Protein AF-A0A1X3P6U9-F1 (afdb_monomer_lite)

pLDDT: mean 77.22, std 16.4, range [30.89, 96.75]

Secondary structure (DSSP, 8-state):
---HHHHHHHHHHHHHHHHHHHHHHHHHHHHS-PPSSS-TTGGGHHHHHHHHHHHHHHHHHHHHHHHTTSSSSS-------TT--TTT--GGGSHHHHHHHHTTT-TTTT-EEEEEEEEETTEEEEEEEEESPPPTTS---HHHHHHHHHHHHHHHHHTT-HHHHHTT-TTSPPEEEEETTTEEEE-HHHHHHHHHHHHHHHHHHHHHHHHHTT--TTTS----GGGSSSSPPSSBTTBSS---SSSS-------------

Foldseek 3Di:
DPPPLLVLLQVLLVQLLVLLVVLLVLLLVVQFDDDPDLDPSLVCLLVLLLSLLVSLQSSLVSLLVSQCVPDWQHRQPADPDPPDTLLPDPDSRHSQSSLCRLQVHPPPQAQWWWFADDDDQQAGHHTDIFGCDAPPVRHGGPVSLVSVQSVVSNVCSVVVNNVVVVVPDVSHADWDCSPPVPDTGHGNNSSLRSSRRSLQVSQQSQLSSCLSSVHDPVSHDHNDQQSQAQAHDQQDPNRRGSHGSHHNGGIDGRDPPDPDD

Structure (mmCIF, N/CA/C/O backbone):
data_AF-A0A1X3P6U9-F1
#
_entry.id   AF-A0A1X3P6U9-F1
#
loop_
_atom_site.group_PDB
_atom_site.id
_atom_site.type_symbol
_atom_site.label_atom_id
_atom_site.label_alt_id
_atom_site.label_comp_id
_atom_site.label_asym_id
_atom_site.label_entity_id
_atom_site.label_seq_id
_atom_site.pdbx_PDB_ins_code
_atom_site.Cartn_x
_atom_site.Cartn_y
_atom_site.Cartn_z
_atom_site.occupancy
_atom_site.B_iso_or_equiv
_atom_site.auth_seq_id
_atom_site.auth_comp_id
_atom_site.auth_asym_id
_atom_site.auth_atom_id
_atom_site.pdbx_PDB_model_num
ATOM 1 N N . MET A 1 1 ? -29.299 2.948 10.535 1.00 42.97 1 MET A N 1
ATOM 2 C CA . MET A 1 1 ? -28.411 4.056 10.132 1.00 42.97 1 MET A CA 1
ATOM 3 C C . MET A 1 1 ? -26.997 3.574 10.372 1.00 42.97 1 MET A C 1
ATOM 5 O O . MET A 1 1 ? -26.702 3.269 11.520 1.00 42.97 1 MET A O 1
ATOM 9 N N . ARG A 1 2 ? -26.190 3.395 9.316 1.00 56.66 2 ARG A N 1
ATOM 10 C CA . ARG A 1 2 ? -24.739 3.199 9.483 1.00 56.66 2 ARG A CA 1
ATOM 11 C C . ARG A 1 2 ? -24.182 4.453 10.152 1.00 56.66 2 ARG A C 1
ATOM 13 O O . ARG A 1 2 ? -24.680 5.541 9.869 1.00 56.66 2 ARG A O 1
ATOM 20 N N . GLY A 1 3 ? -23.243 4.303 11.080 1.00 74.88 3 GLY A N 1
ATOM 21 C CA . GLY A 1 3 ? -22.622 5.466 11.711 1.00 74.88 3 GLY A CA 1
ATOM 22 C C . GLY A 1 3 ? -21.772 6.221 10.689 1.00 74.88 3 GLY A C 1
ATOM 23 O O . GLY A 1 3 ? -21.084 5.582 9.896 1.00 74.88 3 GLY A O 1
ATOM 24 N N . ASP A 1 4 ? -21.773 7.557 10.719 1.00 81.75 4 ASP A N 1
ATOM 25 C CA . ASP A 1 4 ? -20.990 8.406 9.799 1.00 81.75 4 ASP A CA 1
ATOM 26 C C . ASP A 1 4 ? -19.501 7.995 9.717 1.00 81.75 4 ASP A C 1
ATOM 28 O O . ASP A 1 4 ? -18.853 8.133 8.682 1.00 81.75 4 ASP A O 1
ATOM 32 N N . GLN A 1 5 ? -18.956 7.429 10.801 1.00 81.38 5 GLN A N 1
ATOM 33 C CA . GLN A 1 5 ? -17.584 6.915 10.872 1.00 81.38 5 GLN A CA 1
ATOM 34 C C . GLN A 1 5 ? -17.361 5.617 10.084 1.00 81.38 5 GLN A C 1
ATOM 36 O O . GLN A 1 5 ? -16.314 5.462 9.461 1.00 81.38 5 GLN A O 1
ATOM 41 N N . GLU A 1 6 ? -18.326 4.694 10.103 1.00 86.69 6 GLU A N 1
ATOM 42 C CA . GLU A 1 6 ? -18.269 3.441 9.339 1.00 86.69 6 GLU A CA 1
ATOM 43 C C . GLU A 1 6 ? -18.251 3.754 7.839 1.00 86.69 6 GLU A C 1
ATOM 45 O O . GLU A 1 6 ? -17.416 3.231 7.104 1.00 86.69 6 GLU A O 1
ATOM 50 N N . GLN A 1 7 ? -19.105 4.687 7.403 1.00 88.88 7 GLN A N 1
ATOM 51 C CA . GLN A 1 7 ? -19.140 5.143 6.016 1.00 88.88 7 GLN A CA 1
ATOM 52 C C . GLN A 1 7 ? -17.823 5.815 5.604 1.00 88.88 7 GLN A C 1
ATOM 54 O O . GLN A 1 7 ? -17.269 5.495 4.555 1.00 88.88 7 GLN A O 1
ATOM 59 N N . ALA A 1 8 ? -17.286 6.717 6.424 1.00 88.38 8 ALA A N 1
ATOM 60 C CA . ALA A 1 8 ? -16.047 7.406 6.083 1.00 88.38 8 ALA A CA 1
ATOM 61 C C . ALA A 1 8 ? -14.824 6.458 6.084 1.00 88.38 8 ALA A C 1
ATOM 63 O O . ALA A 1 8 ? -13.907 6.613 5.273 1.00 88.38 8 ALA A O 1
ATOM 64 N N . PHE A 1 9 ? -14.821 5.430 6.941 1.00 90.69 9 PHE A N 1
ATOM 65 C CA . PHE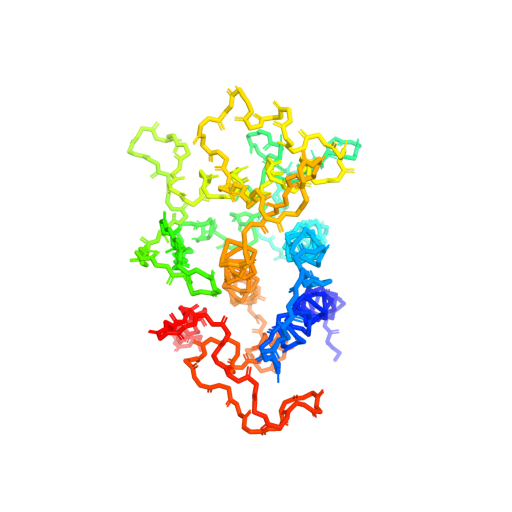 A 1 9 ? -13.835 4.348 6.892 1.00 90.69 9 PHE A CA 1
ATOM 66 C C . PHE A 1 9 ? -13.970 3.502 5.615 1.00 90.69 9 PHE A C 1
ATOM 68 O O . PHE A 1 9 ? -12.967 3.231 4.949 1.00 90.69 9 PHE A O 1
ATOM 75 N N . GLU A 1 10 ? -15.196 3.127 5.241 1.00 92.69 10 GLU A N 1
ATOM 76 C CA . GLU A 1 10 ? -15.504 2.415 3.995 1.00 92.69 10 GLU A CA 1
ATOM 77 C C . GLU A 1 10 ? -15.000 3.199 2.769 1.00 92.69 10 GLU A C 1
ATOM 79 O O . GLU A 1 10 ? -14.324 2.639 1.901 1.00 92.69 10 GLU A O 1
ATOM 84 N N . GLU A 1 11 ? -15.268 4.505 2.721 1.00 92.12 11 GLU A N 1
ATOM 85 C CA . GLU A 1 11 ? -14.816 5.409 1.659 1.00 92.12 11 GLU A CA 1
ATOM 86 C C . GLU A 1 11 ? -13.285 5.497 1.586 1.00 92.12 11 GLU A C 1
ATOM 88 O O . GLU A 1 11 ? -12.716 5.414 0.494 1.00 92.12 11 GLU A O 1
ATOM 93 N N . SER A 1 12 ? -12.600 5.583 2.732 1.00 92.38 12 SER A N 1
ATOM 94 C CA . SER A 1 12 ? -11.132 5.561 2.788 1.00 92.38 12 SER A CA 1
ATOM 95 C C . SER A 1 12 ? -10.557 4.257 2.220 1.00 92.38 12 SER A C 1
ATOM 97 O O . SER A 1 12 ? -9.645 4.285 1.388 1.00 92.38 12 SER A O 1
ATOM 99 N N . CYS A 1 13 ? -11.126 3.108 2.602 1.00 94.62 13 CYS A N 1
ATOM 100 C CA . CYS A 1 13 ? -10.701 1.800 2.100 1.00 94.62 13 CYS A CA 1
ATOM 101 C C . CYS A 1 13 ? -10.933 1.674 0.589 1.00 94.62 13 CYS A C 1
ATOM 103 O O . CYS A 1 13 ? -10.046 1.229 -0.142 1.00 94.62 13 CYS A O 1
ATOM 105 N N . ARG A 1 14 ? -12.099 2.111 0.097 1.00 95.38 14 ARG A N 1
ATOM 106 C CA . ARG A 1 14 ? -12.421 2.098 -1.337 1.00 95.38 14 ARG A CA 1
ATOM 107 C C . ARG A 1 14 ? -11.463 2.978 -2.137 1.00 95.38 14 ARG A C 1
ATOM 109 O O . ARG A 1 14 ? -10.916 2.511 -3.130 1.00 95.38 14 ARG A O 1
ATOM 116 N N . SER A 1 15 ? -11.190 4.191 -1.661 1.00 94.06 15 SER A N 1
ATOM 117 C CA . SER A 1 15 ? -10.245 5.122 -2.290 1.00 94.06 15 SER A CA 1
ATOM 118 C C . SER A 1 15 ? -8.831 4.533 -2.391 1.00 94.06 15 SER A C 1
ATOM 120 O O . SER A 1 15 ? -8.175 4.638 -3.430 1.00 94.06 15 SER A O 1
ATOM 122 N N . ALA A 1 16 ? -8.364 3.835 -1.348 1.00 95.44 16 ALA A N 1
ATOM 123 C CA . ALA A 1 16 ? -7.080 3.135 -1.384 1.00 95.44 16 ALA A CA 1
ATOM 124 C C . ALA A 1 16 ? -7.069 1.998 -2.426 1.00 95.44 16 ALA A C 1
ATOM 126 O O . ALA A 1 16 ? -6.118 1.878 -3.201 1.00 95.44 16 ALA A O 1
ATOM 127 N N . ILE A 1 17 ? -8.137 1.194 -2.490 1.00 95.75 17 ILE A N 1
ATOM 128 C CA . ILE A 1 17 ? -8.286 0.104 -3.469 1.00 95.75 17 ILE A CA 1
ATOM 129 C C . ILE A 1 17 ? -8.349 0.643 -4.902 1.00 95.75 17 ILE A C 1
ATOM 131 O O . ILE A 1 17 ? -7.759 0.049 -5.802 1.00 95.75 17 ILE A O 1
ATOM 135 N N . GLU A 1 18 ? -9.037 1.756 -5.143 1.00 94.25 18 GLU A N 1
ATOM 136 C CA . GLU A 1 18 ? -9.121 2.384 -6.466 1.00 94.25 18 GLU A CA 1
ATOM 137 C C . GLU A 1 18 ? -7.737 2.821 -6.961 1.00 94.25 18 GLU A C 1
ATOM 139 O O . GLU A 1 18 ? -7.331 2.444 -8.059 1.00 94.25 18 GLU A O 1
ATOM 144 N N . ARG A 1 19 ? -6.943 3.487 -6.117 1.00 92.88 19 ARG A N 1
ATOM 145 C CA . ARG A 1 19 ? -5.571 3.899 -6.473 1.00 92.88 19 ARG A CA 1
ATOM 146 C C . ARG A 1 19 ? -4.626 2.725 -6.686 1.00 92.88 19 ARG A C 1
ATOM 148 O O . ARG A 1 19 ? -3.803 2.740 -7.600 1.00 92.88 19 ARG A O 1
ATOM 155 N N . LEU A 1 20 ? -4.744 1.684 -5.861 1.00 95.50 20 LEU A N 1
ATOM 156 C CA . LEU A 1 20 ? -4.008 0.442 -6.090 1.00 95.50 20 LEU A CA 1
ATOM 157 C C . LEU A 1 20 ? -4.456 -0.240 -7.389 1.00 95.50 20 LEU A C 1
ATOM 159 O O . LEU A 1 20 ? -3.619 -0.823 -8.071 1.00 95.50 20 LEU A O 1
ATOM 163 N N . SER A 1 21 ? -5.735 -0.134 -7.764 1.00 93.50 21 SER A N 1
ATOM 164 C CA . SER A 1 21 ? -6.245 -0.687 -9.024 1.00 93.50 21 SER A CA 1
ATOM 165 C C . SER A 1 21 ? -5.588 -0.014 -10.223 1.00 93.50 21 SER A C 1
ATOM 167 O O . SER A 1 21 ? -5.172 -0.718 -11.133 1.00 93.50 21 SER A O 1
ATOM 169 N N . GLU A 1 22 ? -5.409 1.310 -10.199 1.00 91.62 22 GLU A N 1
ATOM 170 C CA . GLU A 1 22 ? -4.686 2.028 -11.258 1.00 91.62 22 GLU A CA 1
ATOM 171 C C . GLU A 1 22 ? -3.242 1.517 -11.402 1.00 91.62 22 GLU A C 1
ATOM 173 O O . GLU A 1 22 ? -2.770 1.253 -12.508 1.00 91.62 22 GLU A O 1
ATOM 178 N N . ALA A 1 23 ? -2.542 1.298 -10.285 1.00 91.81 23 ALA A N 1
ATOM 179 C CA . ALA A 1 23 ? -1.193 0.731 -10.304 1.00 91.81 23 ALA A CA 1
ATOM 180 C C . ALA A 1 23 ? -1.170 -0.727 -10.806 1.00 91.81 23 ALA A C 1
ATOM 182 O O . ALA A 1 23 ? -0.260 -1.115 -11.544 1.00 91.81 23 ALA A O 1
ATOM 183 N N . VAL A 1 24 ? -2.171 -1.533 -10.437 1.00 90.19 24 VAL A N 1
ATOM 184 C CA . VAL A 1 24 ? -2.353 -2.901 -10.944 1.00 90.19 24 VAL A CA 1
ATOM 185 C C . VAL A 1 24 ? -2.613 -2.886 -12.449 1.00 90.19 24 VAL A C 1
ATOM 187 O O . VAL A 1 24 ? -1.986 -3.661 -13.167 1.00 90.19 24 VAL A O 1
ATOM 190 N N . ASP A 1 25 ? -3.449 -1.981 -12.953 1.00 87.75 25 ASP A N 1
ATOM 191 C CA . ASP A 1 25 ? -3.736 -1.851 -14.383 1.00 87.75 25 ASP A CA 1
ATOM 192 C C . ASP A 1 25 ? -2.453 -1.533 -15.176 1.00 87.75 25 ASP A C 1
ATOM 194 O O . ASP A 1 25 ? -2.193 -2.145 -16.215 1.00 87.75 25 ASP A O 1
ATOM 198 N N . LEU A 1 26 ? -1.564 -0.682 -14.644 1.00 86.81 26 LEU A N 1
ATOM 199 C CA . LEU A 1 26 ? -0.241 -0.434 -15.239 1.00 86.81 26 LEU A CA 1
ATOM 200 C C . LEU A 1 26 ? 0.657 -1.688 -15.269 1.00 86.81 26 LEU A C 1
ATOM 202 O O . LEU A 1 26 ? 1.439 -1.873 -16.211 1.00 86.81 26 LEU A O 1
ATOM 206 N N . VAL A 1 27 ? 0.558 -2.565 -14.263 1.00 84.94 27 VAL A N 1
ATOM 207 C CA . VAL A 1 27 ? 1.260 -3.862 -14.239 1.00 84.94 27 VAL A CA 1
ATOM 208 C C . VAL A 1 27 ? 0.656 -4.844 -15.243 1.00 84.94 27 VAL A C 1
ATOM 210 O O . VAL A 1 27 ? 1.403 -5.567 -15.909 1.00 84.94 27 VAL A O 1
ATOM 213 N N . LEU A 1 28 ? -0.668 -4.856 -15.393 1.00 81.00 28 LEU A N 1
ATOM 214 C CA . LEU A 1 28 ? -1.362 -5.699 -16.364 1.00 81.00 28 LEU A CA 1
ATOM 215 C C . LEU A 1 28 ? -0.994 -5.308 -17.799 1.00 81.00 28 LEU A C 1
ATOM 217 O O . LEU A 1 28 ? -0.587 -6.173 -18.573 1.00 81.00 28 LEU A O 1
ATOM 221 N N . ILE A 1 29 ? -0.977 -4.010 -18.119 1.00 75.56 29 ILE A N 1
ATOM 222 C CA . ILE A 1 29 ? -0.472 -3.491 -19.405 1.00 75.56 29 ILE A CA 1
ATOM 223 C C . ILE A 1 29 ? 0.978 -3.948 -19.655 1.00 75.56 29 ILE A C 1
ATOM 225 O O . ILE A 1 29 ? 1.368 -4.270 -20.782 1.00 75.56 29 ILE A O 1
ATOM 229 N N . HIS A 1 30 ? 1.793 -4.025 -18.598 1.00 71.19 30 HIS A N 1
ATOM 230 C CA . HIS A 1 30 ? 3.149 -4.570 -18.673 1.00 71.19 30 HIS A CA 1
ATOM 231 C C . HIS A 1 30 ? 3.202 -6.070 -18.973 1.00 71.19 30 HIS A C 1
ATOM 233 O O . HIS A 1 30 ? 4.195 -6.532 -19.542 1.00 71.19 30 HIS A O 1
ATOM 239 N N . ASN A 1 31 ? 2.198 -6.840 -18.553 1.00 71.44 31 ASN A N 1
ATOM 240 C CA . ASN A 1 31 ? 2.185 -8.289 -18.703 1.00 71.44 31 ASN A CA 1
ATOM 241 C C . ASN A 1 31 ? 1.777 -8.762 -20.104 1.00 71.44 31 ASN A C 1
ATOM 243 O O . ASN A 1 31 ? 2.255 -9.815 -20.520 1.00 71.44 31 ASN A O 1
ATOM 247 N N . GLU A 1 32 ? 0.979 -7.984 -20.839 1.00 56.78 32 GLU A N 1
ATOM 248 C CA . GLU A 1 32 ? 0.243 -8.461 -22.018 1.00 56.78 32 GLU A CA 1
ATOM 249 C C . GLU A 1 32 ? 1.027 -8.652 -23.333 1.00 56.78 32 GLU A C 1
ATOM 251 O O . GLU A 1 32 ? 0.508 -9.321 -24.224 1.00 56.78 32 GLU A O 1
ATOM 256 N N . ARG A 1 33 ? 2.231 -8.089 -23.552 1.00 53.50 33 ARG A N 1
ATOM 257 C CA . ARG A 1 33 ? 2.957 -8.328 -24.837 1.00 53.50 33 ARG A CA 1
ATOM 258 C C . ARG A 1 33 ? 4.474 -8.393 -24.700 1.00 53.50 33 ARG A C 1
ATOM 260 O O . ARG A 1 33 ? 5.042 -7.540 -24.042 1.00 53.50 33 ARG A O 1
ATOM 267 N N . GLU A 1 34 ? 5.170 -9.286 -25.382 1.00 47.31 34 GLU A N 1
ATOM 268 C CA . GLU A 1 34 ? 6.589 -9.050 -25.682 1.00 47.31 34 GLU A CA 1
ATOM 269 C C . GLU A 1 34 ? 6.663 -8.013 -26.811 1.00 47.31 34 GLU A C 1
ATOM 271 O O . GLU A 1 34 ? 6.148 -8.243 -27.901 1.00 47.31 34 GLU A O 1
ATOM 276 N N . VAL A 1 35 ? 7.241 -6.836 -26.562 1.00 43.09 35 VAL A N 1
ATOM 277 C CA . VAL A 1 35 ? 7.497 -5.843 -27.620 1.00 43.09 35 VAL A CA 1
ATOM 278 C C . VAL A 1 35 ? 8.986 -5.899 -27.955 1.00 43.09 35 VAL A C 1
ATOM 280 O O . VAL A 1 35 ? 9.810 -5.778 -27.048 1.00 43.09 35 VAL A O 1
ATOM 283 N N . ARG A 1 36 ? 9.339 -6.097 -29.232 1.00 37.53 36 ARG A N 1
ATOM 284 C CA . ARG A 1 36 ? 10.723 -5.962 -29.722 1.00 37.53 36 ARG A CA 1
ATOM 285 C C . ARG A 1 36 ? 11.103 -4.469 -29.756 1.00 37.53 36 ARG A C 1
ATOM 287 O O . ARG A 1 36 ? 10.348 -3.687 -30.324 1.00 37.53 36 ARG A O 1
ATOM 294 N N . GLY A 1 37 ? 12.253 -4.096 -29.179 1.00 45.25 37 GLY A N 1
ATOM 295 C CA . GLY A 1 37 ? 12.783 -2.716 -29.126 1.00 45.25 37 GLY A CA 1
ATOM 296 C C . GLY A 1 37 ? 12.775 -2.077 -27.724 1.00 45.25 37 GLY A C 1
ATOM 297 O O . GLY A 1 37 ? 12.271 -2.679 -26.773 1.00 45.25 37 GLY A O 1
ATOM 298 N N . ASP A 1 38 ? 13.335 -0.865 -27.593 1.00 44.22 38 ASP A N 1
ATOM 299 C CA . ASP A 1 38 ? 13.334 -0.083 -26.344 1.00 44.22 38 ASP A CA 1
ATOM 300 C C . ASP A 1 38 ? 11.894 0.213 -25.911 1.00 44.22 38 ASP A C 1
ATOM 302 O O . ASP A 1 38 ? 11.142 0.927 -26.575 1.00 44.22 38 ASP A O 1
ATOM 306 N N . GLN A 1 39 ? 11.461 -0.419 -24.819 1.00 46.03 39 GLN A N 1
ATOM 307 C CA . GLN A 1 39 ? 10.044 -0.466 -24.483 1.00 46.03 39 GLN A CA 1
ATOM 308 C C . GLN A 1 39 ? 9.559 0.819 -23.781 1.00 46.03 39 GLN A C 1
ATOM 310 O O . GLN A 1 39 ? 10.056 1.123 -22.691 1.00 46.03 39 GLN A O 1
ATOM 315 N N . PRO A 1 40 ? 8.459 1.451 -24.252 1.00 49.09 40 PRO A N 1
ATOM 316 C CA . PRO A 1 40 ? 7.740 2.530 -23.556 1.00 49.09 40 PRO A CA 1
ATOM 317 C C . PRO A 1 40 ? 7.097 2.108 -22.222 1.00 49.09 40 PRO A C 1
ATOM 319 O O . PRO A 1 40 ? 6.280 2.824 -21.664 1.00 49.09 40 PRO A O 1
ATOM 322 N N . ARG A 1 41 ? 7.420 0.924 -21.699 1.00 60.31 41 ARG A N 1
ATOM 323 C CA . ARG A 1 41 ? 6.829 0.374 -20.479 1.00 60.31 41 ARG A CA 1
ATOM 324 C C . ARG A 1 41 ? 7.592 0.781 -19.232 1.00 60.31 41 ARG A C 1
ATOM 326 O O . ARG A 1 41 ? 6.994 1.068 -18.205 1.00 60.31 41 ARG A O 1
ATOM 333 N N . ARG A 1 42 ? 8.914 0.919 -19.332 1.00 63.94 42 ARG A N 1
ATOM 334 C CA . ARG A 1 42 ? 9.771 1.232 -18.178 1.00 63.94 42 ARG A CA 1
ATOM 335 C C . ARG A 1 42 ? 9.537 2.635 -17.614 1.00 63.94 42 ARG A C 1
ATOM 337 O O . ARG A 1 42 ? 9.812 2.865 -16.441 1.00 63.94 42 ARG A O 1
ATOM 344 N N . VAL A 1 43 ? 8.992 3.549 -18.419 1.00 70.94 43 VAL A N 1
ATOM 345 C CA . VAL A 1 43 ? 8.573 4.895 -17.981 1.00 70.94 43 VAL A CA 1
ATOM 346 C C . VAL A 1 43 ? 7.348 4.860 -17.058 1.00 70.94 43 VAL A C 1
ATOM 348 O O . VAL A 1 43 ? 7.085 5.834 -16.364 1.00 70.94 43 VAL A O 1
ATOM 351 N N . LEU A 1 44 ? 6.616 3.739 -17.012 1.00 80.19 44 LEU A N 1
ATOM 352 C CA . LEU A 1 44 ? 5.459 3.554 -16.131 1.00 80.19 44 LEU A CA 1
ATOM 353 C C . LEU A 1 44 ? 5.858 3.030 -14.743 1.00 80.19 44 LEU A C 1
ATOM 355 O O . LEU A 1 44 ? 5.092 3.187 -13.797 1.00 80.19 44 LEU A O 1
ATOM 359 N N . ASN A 1 45 ? 7.050 2.438 -14.589 1.00 85.50 45 ASN A N 1
ATOM 360 C CA . ASN A 1 45 ? 7.522 1.899 -13.305 1.00 85.50 45 ASN A CA 1
ATOM 361 C C . ASN A 1 45 ? 7.574 2.959 -12.192 1.00 85.50 45 ASN A C 1
ATOM 363 O O . ASN A 1 45 ? 7.116 2.665 -11.085 1.00 85.50 45 ASN A O 1
ATOM 367 N N . PRO A 1 46 ? 8.048 4.194 -12.454 1.00 87.69 46 PRO A N 1
ATOM 368 C CA . PRO A 1 46 ? 7.956 5.262 -11.471 1.00 87.69 46 PRO A CA 1
ATOM 369 C C . PRO A 1 46 ? 6.512 5.590 -11.074 1.00 87.69 46 PRO A C 1
ATOM 371 O O . PRO A 1 46 ? 6.238 5.798 -9.893 1.00 87.69 46 PRO A O 1
ATOM 374 N N . MET A 1 47 ? 5.570 5.560 -12.025 1.00 89.38 47 MET A N 1
ATOM 375 C CA . MET A 1 47 ? 4.157 5.790 -11.717 1.00 89.38 47 MET A CA 1
ATOM 376 C C . MET A 1 47 ? 3.537 4.676 -10.874 1.00 89.38 47 MET A C 1
ATOM 378 O O . MET A 1 47 ? 2.779 4.979 -9.958 1.00 89.38 47 MET A O 1
ATOM 382 N N . ILE A 1 48 ? 3.893 3.411 -11.112 1.00 91.62 48 ILE A N 1
ATOM 383 C CA . ILE A 1 48 ? 3.451 2.294 -10.260 1.00 91.62 48 ILE A CA 1
ATOM 384 C C . ILE A 1 48 ? 3.864 2.548 -8.804 1.00 91.62 48 ILE A C 1
ATOM 386 O O . ILE A 1 48 ? 3.035 2.427 -7.906 1.00 91.62 48 ILE A O 1
ATOM 390 N N . VAL A 1 49 ? 5.117 2.956 -8.569 1.00 92.44 49 VAL A N 1
ATOM 391 C CA . VAL A 1 49 ? 5.621 3.264 -7.218 1.00 92.44 49 VAL A CA 1
ATOM 392 C C . VAL A 1 49 ? 4.893 4.462 -6.602 1.00 92.44 49 VAL A C 1
ATOM 394 O O . VAL A 1 49 ? 4.488 4.391 -5.442 1.00 92.44 49 VAL A O 1
ATOM 397 N N . LEU A 1 50 ? 4.696 5.545 -7.361 1.00 92.81 50 LEU A N 1
ATOM 398 C CA . LEU A 1 50 ? 3.985 6.738 -6.888 1.00 92.81 50 LEU A CA 1
ATOM 399 C C . LEU A 1 50 ? 2.536 6.422 -6.491 1.00 92.81 50 LEU A C 1
ATOM 401 O O . LEU A 1 50 ? 2.110 6.786 -5.393 1.00 92.81 50 LEU A O 1
ATOM 405 N N . LEU A 1 51 ? 1.788 5.728 -7.353 1.00 94.62 51 LEU A N 1
ATOM 406 C CA . LEU A 1 51 ? 0.391 5.365 -7.100 1.00 94.62 51 LEU A CA 1
ATOM 407 C C . LEU A 1 51 ? 0.277 4.396 -5.922 1.00 94.62 51 LEU A C 1
ATOM 409 O O . LEU A 1 51 ? -0.492 4.652 -4.999 1.00 94.62 51 LEU A O 1
ATOM 413 N N . ALA A 1 52 ? 1.098 3.342 -5.897 1.00 95.75 52 ALA A N 1
ATOM 414 C CA . ALA A 1 52 ? 1.077 2.357 -4.822 1.00 95.75 52 ALA A CA 1
ATOM 415 C C . ALA A 1 52 ? 1.366 2.988 -3.454 1.00 95.75 52 ALA A C 1
ATOM 417 O O . ALA A 1 52 ? 0.601 2.802 -2.508 1.00 95.75 52 ALA A O 1
ATOM 418 N N . PHE A 1 53 ? 2.451 3.760 -3.346 1.00 94.62 53 PHE A N 1
ATOM 419 C CA . PHE A 1 53 ? 2.842 4.367 -2.075 1.00 94.62 53 PHE A CA 1
ATOM 420 C C . PHE A 1 53 ? 1.846 5.449 -1.632 1.00 94.62 53 PHE A C 1
ATOM 422 O O . PHE A 1 53 ? 1.512 5.542 -0.452 1.00 94.62 53 PHE A O 1
ATOM 429 N N . SER A 1 54 ? 1.326 6.246 -2.575 1.00 92.38 54 SER A N 1
ATOM 430 C CA . SER A 1 54 ? 0.335 7.286 -2.264 1.00 92.38 54 SER A CA 1
ATOM 431 C C . SER A 1 54 ? -1.018 6.724 -1.820 1.00 92.38 54 SER A C 1
ATOM 433 O O . SER A 1 54 ? -1.718 7.387 -1.051 1.00 92.38 54 SER A O 1
ATOM 435 N N . ALA A 1 55 ? -1.389 5.513 -2.254 1.00 95.12 55 ALA A N 1
ATOM 436 C CA . ALA A 1 55 ? -2.580 4.824 -1.766 1.00 95.12 55 ALA A CA 1
ATOM 437 C C . ALA A 1 55 ? -2.478 4.546 -0.258 1.00 95.12 55 ALA A C 1
ATOM 439 O O . ALA A 1 55 ? -3.371 4.936 0.494 1.00 95.12 55 ALA A O 1
ATOM 440 N N . LEU A 1 56 ? -1.359 3.964 0.191 1.00 95.31 56 LEU A N 1
ATOM 441 C CA . LEU A 1 56 ? -1.109 3.708 1.612 1.00 95.31 56 LEU A CA 1
ATOM 442 C C . LEU A 1 56 ? -0.993 5.010 2.417 1.00 95.31 56 LEU A C 1
ATOM 444 O O . LEU A 1 56 ? -1.633 5.155 3.456 1.00 95.31 56 LEU A O 1
ATOM 448 N N . GLU A 1 57 ? -0.189 5.965 1.939 1.00 92.12 57 GLU A N 1
ATOM 449 C CA . GLU A 1 57 ? 0.016 7.249 2.619 1.00 92.12 57 GLU A CA 1
ATOM 450 C C . GLU A 1 57 ? -1.308 7.984 2.831 1.00 92.12 57 GLU A C 1
ATOM 452 O O . GLU A 1 57 ? -1.583 8.466 3.931 1.00 92.12 57 GLU A O 1
ATOM 457 N N . ARG A 1 58 ? -2.163 8.030 1.804 1.00 91.31 58 ARG A N 1
ATOM 458 C CA . ARG A 1 58 ? -3.471 8.661 1.943 1.00 91.31 58 ARG A CA 1
ATOM 459 C C . ARG A 1 58 ? -4.380 7.904 2.897 1.00 91.31 58 ARG A C 1
ATOM 461 O O . ARG A 1 58 ? -5.018 8.564 3.709 1.00 91.31 58 ARG A O 1
ATOM 468 N N . GLN A 1 59 ? -4.437 6.573 2.813 1.00 93.69 59 GLN A N 1
ATOM 469 C CA . GLN A 1 59 ? -5.263 5.786 3.726 1.00 93.69 59 GLN A CA 1
ATOM 470 C C . GLN A 1 59 ? -4.887 6.092 5.179 1.00 93.69 59 GLN A C 1
ATOM 472 O O . GLN A 1 59 ? -5.758 6.398 5.981 1.00 93.69 59 GLN A O 1
ATOM 477 N N . LEU A 1 60 ? -3.593 6.110 5.510 1.00 91.19 60 LEU A N 1
ATOM 478 C CA . LEU A 1 60 ? -3.119 6.456 6.853 1.00 91.19 60 LEU A CA 1
ATOM 479 C C . LEU A 1 60 ? -3.530 7.873 7.285 1.00 91.19 60 LEU A C 1
ATOM 481 O O . LEU A 1 60 ? -3.927 8.063 8.432 1.00 91.19 60 LEU A O 1
ATOM 485 N N . VAL A 1 61 ? -3.471 8.857 6.381 1.00 87.38 61 VAL A N 1
ATOM 486 C CA . VAL A 1 61 ? -3.943 10.227 6.651 1.00 87.38 61 VAL A CA 1
ATOM 487 C C . VAL A 1 61 ? -5.448 10.254 6.929 1.00 87.38 61 VAL A C 1
ATOM 489 O O . VAL A 1 61 ? -5.879 10.878 7.897 1.00 87.38 61 VAL A O 1
ATOM 492 N N . ASP A 1 62 ? -6.249 9.576 6.109 1.00 88.94 62 ASP A N 1
ATOM 493 C CA . ASP A 1 62 ? -7.703 9.522 6.283 1.00 88.94 62 ASP A CA 1
ATOM 494 C C . ASP A 1 62 ? -8.070 8.818 7.599 1.00 88.94 62 ASP A C 1
ATOM 496 O O . ASP A 1 62 ? -8.833 9.359 8.396 1.00 88.94 62 ASP A O 1
ATOM 500 N N . LEU A 1 63 ? -7.451 7.671 7.892 1.00 88.00 63 LEU A N 1
ATOM 501 C CA . LEU A 1 63 ? -7.632 6.940 9.149 1.00 88.00 63 LEU A CA 1
ATOM 502 C C . LEU A 1 63 ? -7.251 7.772 10.374 1.00 88.00 63 LEU A C 1
ATOM 504 O O . LEU A 1 63 ? -7.946 7.756 11.388 1.00 88.00 63 LEU A O 1
ATOM 508 N N . HIS A 1 64 ? -6.169 8.538 10.277 1.00 84.88 64 HIS A N 1
ATOM 509 C CA . HIS A 1 64 ? -5.772 9.462 11.327 1.00 84.88 64 HIS A CA 1
ATOM 510 C C . HIS A 1 64 ? -6.833 10.542 11.590 1.00 84.88 64 HIS A C 1
ATOM 512 O O . HIS A 1 64 ? -7.166 10.838 12.741 1.00 84.88 64 HIS A O 1
ATOM 518 N N . HIS A 1 65 ? -7.415 11.112 10.533 1.00 81.69 65 HIS A N 1
ATOM 519 C CA . HIS A 1 65 ? -8.517 12.063 10.671 1.00 81.69 65 HIS A CA 1
ATOM 520 C C . HIS A 1 65 ? -9.764 11.423 11.295 1.00 81.69 65 HIS A C 1
ATOM 522 O O . HIS A 1 65 ? -10.385 12.049 12.156 1.00 81.69 65 HIS A O 1
ATOM 528 N N . LEU A 1 66 ? -10.086 10.180 10.928 1.00 79.94 66 LEU A N 1
ATOM 529 C CA . LEU A 1 66 ? -11.202 9.424 11.506 1.00 79.94 66 LEU A CA 1
ATOM 530 C C . LEU A 1 66 ? -11.004 9.151 13.002 1.00 79.94 66 LEU A C 1
ATOM 532 O O . LEU A 1 66 ? -11.925 9.365 13.791 1.00 79.94 66 LEU A O 1
ATOM 536 N N . GLY A 1 67 ? -9.789 8.789 13.421 1.00 74.06 67 GLY A N 1
ATOM 537 C CA . GLY A 1 67 ? -9.466 8.526 14.828 1.00 74.06 67 GLY A CA 1
ATOM 538 C C . GLY A 1 67 ? -9.639 9.727 15.763 1.00 74.06 67 GLY A C 1
ATOM 539 O O . GLY A 1 67 ? -9.844 9.555 16.964 1.00 74.06 67 GLY A O 1
ATOM 540 N N . ARG A 1 68 ? -9.644 10.958 15.235 1.00 70.62 68 ARG A N 1
ATOM 541 C CA . ARG A 1 68 ? -9.945 12.175 16.014 1.00 70.62 68 ARG A CA 1
ATOM 542 C C . ARG A 1 68 ? -11.439 12.339 16.342 1.00 70.62 68 ARG A C 1
ATOM 544 O O . ARG A 1 68 ? -11.781 13.154 17.197 1.00 70.62 68 ARG A O 1
ATOM 551 N N . GLY A 1 69 ? -12.321 11.574 15.695 1.00 54.31 69 GLY A N 1
ATOM 552 C CA . GLY A 1 69 ? -13.776 11.771 15.655 1.00 54.31 69 GLY A CA 1
ATOM 553 C C . GLY A 1 69 ? -14.624 11.195 16.799 1.00 54.31 69 GLY A C 1
ATOM 554 O O . GLY A 1 69 ? -15.842 11.267 16.693 1.00 54.31 69 GLY A O 1
ATOM 555 N N . ARG A 1 70 ? -14.036 10.700 17.902 1.00 54.91 70 ARG A N 1
ATOM 556 C CA . ARG A 1 70 ? -14.716 10.064 19.064 1.00 54.91 70 ARG A CA 1
ATOM 557 C C . ARG A 1 70 ? -15.362 8.701 18.751 1.00 54.91 70 ARG A C 1
ATOM 559 O O . ARG A 1 70 ? -16.509 8.641 18.333 1.00 54.91 70 ARG A O 1
ATOM 566 N N . GLN A 1 71 ? -14.617 7.626 19.011 1.00 53.22 71 GLN A N 1
ATOM 567 C CA . GLN A 1 71 ? -15.072 6.253 19.348 1.00 53.22 71 GLN A CA 1
ATOM 568 C C . GLN A 1 71 ? -13.878 5.292 19.444 1.00 53.22 71 GLN A C 1
ATOM 570 O O . GLN A 1 71 ? -13.996 4.198 19.984 1.00 53.22 71 GLN A O 1
ATOM 575 N N . TRP A 1 72 ? -12.719 5.699 18.931 1.00 57.03 72 TRP A N 1
ATOM 576 C CA . TRP A 1 72 ? -11.488 4.917 18.989 1.00 57.03 72 TRP A CA 1
ATOM 577 C C . TRP A 1 72 ? -10.791 5.184 20.332 1.00 57.03 72 TRP A C 1
ATOM 579 O O . TRP A 1 72 ? -11.161 6.138 21.023 1.00 57.03 72 TRP A O 1
ATOM 589 N N . HIS A 1 73 ? -9.825 4.348 20.733 1.00 51.38 73 HIS A N 1
ATOM 590 C CA . HIS A 1 73 ? -9.160 4.376 22.057 1.00 51.38 73 HIS A CA 1
ATOM 591 C C . HIS A 1 73 ? -8.221 5.582 22.271 1.00 51.38 73 HIS A C 1
ATOM 593 O O . HIS A 1 73 ? -7.147 5.479 22.851 1.00 51.38 73 HIS A O 1
ATOM 599 N N . GLY A 1 74 ? -8.668 6.758 21.838 1.00 43.59 74 GLY A N 1
ATOM 600 C CA . GLY A 1 74 ? -7.927 8.003 21.756 1.00 43.59 74 GLY A CA 1
ATOM 601 C C . GLY A 1 74 ? -7.506 8.298 20.313 1.00 43.59 74 GLY A C 1
ATOM 602 O O . GLY A 1 74 ? -7.277 7.374 19.530 1.00 43.59 74 GLY A O 1
ATOM 603 N N . PRO A 1 75 ? -7.405 9.579 19.921 1.00 43.88 75 PRO A N 1
ATOM 604 C CA . PRO A 1 75 ? -6.671 9.924 18.714 1.00 43.88 75 PRO A CA 1
ATOM 605 C C . PRO A 1 75 ? -5.229 9.431 18.878 1.00 43.88 75 PRO A C 1
ATOM 607 O O . PRO A 1 75 ? -4.590 9.756 19.879 1.00 43.88 75 PRO A O 1
ATOM 610 N N . GLY A 1 76 ? -4.696 8.701 17.894 1.00 45.00 76 GLY A N 1
ATOM 611 C CA . GLY A 1 76 ? -3.242 8.643 17.741 1.00 45.00 76 GLY A CA 1
ATOM 612 C C . GLY A 1 76 ? -2.738 10.086 17.705 1.00 45.00 76 GLY A C 1
ATOM 613 O O . GLY A 1 76 ? -3.350 10.937 17.047 1.00 45.00 76 GLY A O 1
ATOM 614 N N . THR A 1 77 ? -1.693 10.405 18.464 1.00 41.50 77 THR A N 1
ATOM 615 C CA . THR A 1 77 ? -1.229 11.781 18.699 1.00 41.50 77 THR A CA 1
ATOM 616 C C . THR A 1 77 ? -0.658 12.461 17.460 1.00 41.50 77 THR A C 1
ATOM 618 O O . THR A 1 77 ? -0.109 13.547 17.580 1.00 41.50 77 THR A O 1
ATOM 621 N N . ALA A 1 78 ? -0.882 11.928 16.256 1.00 41.38 78 ALA A N 1
ATOM 622 C CA . ALA A 1 78 ? -0.258 12.463 15.075 1.00 41.38 78 ALA A CA 1
ATOM 623 C C . ALA A 1 78 ? -0.719 13.884 14.729 1.00 41.38 78 ALA A C 1
ATOM 625 O O . ALA A 1 78 ? -1.890 14.196 14.505 1.00 41.38 78 ALA A O 1
ATOM 626 N N . ARG A 1 79 ? 0.225 14.803 14.640 1.00 44.25 79 ARG A N 1
ATOM 627 C CA . ARG A 1 79 ? 0.120 16.037 13.876 1.00 44.25 79 ARG A CA 1
ATOM 628 C C . ARG A 1 79 ? 1.115 15.899 12.745 1.00 44.25 79 ARG A C 1
ATOM 630 O O . ARG A 1 79 ? 2.300 16.064 12.962 1.00 44.25 79 ARG A O 1
ATOM 637 N N . THR A 1 80 ? 0.657 15.677 11.517 1.00 47.84 80 THR A N 1
ATOM 638 C CA . THR A 1 80 ? 1.521 15.962 10.366 1.00 47.84 80 THR A CA 1
ATOM 639 C C . THR A 1 80 ? 1.735 17.479 10.339 1.00 47.84 80 THR A C 1
ATOM 641 O O . THR A 1 80 ? 0.762 18.206 10.090 1.00 47.84 80 THR A O 1
ATOM 644 N N . PRO A 1 81 ? 2.942 18.010 10.612 1.00 44.50 81 PRO A N 1
ATOM 645 C CA . PRO A 1 81 ? 3.196 19.430 10.425 1.00 44.50 81 PRO A CA 1
ATOM 646 C C . PRO A 1 81 ? 2.969 19.729 8.943 1.00 44.50 81 PRO A C 1
ATOM 648 O O . PRO A 1 81 ? 3.379 18.931 8.099 1.00 44.50 81 PRO A O 1
ATOM 651 N N . HIS A 1 82 ? 2.263 20.820 8.646 1.00 47.81 82 HIS A N 1
ATOM 652 C CA . HIS A 1 82 ? 1.833 21.265 7.315 1.00 47.81 82 HIS A CA 1
ATOM 653 C C . HIS A 1 82 ? 2.604 20.630 6.136 1.00 47.81 82 HIS A C 1
ATOM 655 O O . HIS A 1 82 ? 3.702 21.060 5.795 1.00 47.81 82 HIS A O 1
ATOM 661 N N . GLY A 1 83 ? 2.022 19.590 5.521 1.00 53.44 83 GLY A N 1
ATOM 662 C CA . GLY A 1 83 ? 2.526 18.983 4.282 1.00 53.44 83 GLY A CA 1
ATOM 663 C C . GLY A 1 83 ? 3.613 17.904 4.408 1.00 53.44 83 GLY A C 1
ATOM 664 O O . GLY A 1 83 ? 4.124 17.471 3.377 1.00 53.44 83 GLY A O 1
ATOM 665 N N . ARG A 1 84 ? 3.984 17.440 5.611 1.00 58.91 84 ARG A N 1
ATOM 666 C CA . ARG A 1 84 ? 4.937 16.319 5.767 1.00 58.91 84 ARG A CA 1
ATOM 667 C C . ARG A 1 84 ? 4.260 14.948 5.638 1.00 58.91 84 ARG A C 1
ATOM 669 O O . ARG A 1 84 ? 3.142 14.755 6.105 1.00 58.91 84 ARG A O 1
ATOM 676 N N . SER A 1 85 ? 4.979 13.992 5.041 1.00 65.31 85 SER A N 1
ATOM 677 C CA . SER A 1 85 ? 4.568 12.582 4.940 1.00 65.31 85 SER A CA 1
ATOM 678 C C . SER A 1 85 ? 4.365 11.955 6.323 1.00 65.31 85 SER A C 1
ATOM 680 O O . SER A 1 85 ? 5.208 12.146 7.202 1.00 65.31 85 SER A O 1
ATOM 682 N N . VAL A 1 86 ? 3.321 11.133 6.497 1.00 72.81 86 VAL A N 1
ATOM 683 C CA . VAL A 1 86 ? 3.075 10.349 7.735 1.00 72.81 86 VAL A CA 1
ATOM 684 C C . VAL A 1 86 ? 4.211 9.378 8.057 1.00 72.81 86 VAL A C 1
ATOM 686 O O . VAL A 1 86 ? 4.388 8.963 9.197 1.00 72.81 86 VAL A O 1
ATOM 689 N N . PHE A 1 87 ? 5.013 9.023 7.055 1.00 70.06 87 PHE A N 1
ATOM 690 C CA . PHE A 1 87 ? 6.196 8.200 7.253 1.00 70.06 87 PHE A CA 1
ATOM 691 C C . PHE A 1 87 ? 7.416 9.016 7.678 1.00 70.06 87 PHE A C 1
ATOM 693 O O . PHE A 1 87 ? 8.385 8.424 8.132 1.00 70.06 87 PHE A O 1
ATOM 700 N N . ALA A 1 88 ? 7.425 10.338 7.466 1.00 61.75 88 ALA A N 1
ATOM 701 C CA . ALA A 1 88 ? 8.523 11.250 7.814 1.00 61.75 88 ALA A CA 1
ATOM 702 C C . ALA A 1 88 ? 8.366 11.911 9.186 1.00 61.75 88 ALA A C 1
ATOM 704 O O . ALA A 1 88 ? 9.270 12.613 9.629 1.00 61.75 88 ALA A O 1
ATOM 705 N N . ALA A 1 89 ? 7.225 11.712 9.831 1.00 60.16 89 ALA A N 1
ATOM 706 C CA . ALA A 1 89 ? 6.992 12.182 11.176 1.00 60.16 89 ALA A CA 1
ATOM 707 C C . ALA A 1 89 ? 7.688 11.246 12.185 1.00 60.16 89 ALA A C 1
ATOM 709 O O . ALA A 1 89 ? 7.513 10.028 12.131 1.00 60.16 89 ALA A O 1
ATOM 710 N N . GLU A 1 90 ? 8.528 11.818 13.049 1.00 57.16 90 GLU A N 1
ATOM 711 C CA . GLU A 1 90 ? 9.227 11.100 14.121 1.00 57.16 90 GLU A CA 1
ATOM 712 C C . GLU A 1 90 ? 8.357 11.055 15.388 1.00 57.16 90 GLU A C 1
ATOM 714 O O . GLU A 1 90 ? 7.564 11.962 15.635 1.00 57.16 90 GLU A O 1
ATOM 719 N N . GLY A 1 91 ? 8.510 10.000 16.194 1.00 58.31 91 GLY A N 1
ATOM 720 C CA . GLY A 1 91 ? 7.786 9.837 17.460 1.00 58.31 91 GLY A CA 1
ATOM 721 C C . GLY A 1 91 ? 6.284 9.569 17.296 1.00 58.31 91 GLY A C 1
ATOM 722 O O . GLY A 1 91 ? 5.864 8.812 16.418 1.00 58.31 91 GLY A O 1
ATOM 723 N N . ASP A 1 92 ? 5.486 10.211 18.150 1.00 51.50 92 ASP A N 1
ATOM 724 C CA . ASP A 1 92 ? 4.018 10.129 18.262 1.00 51.50 92 ASP A CA 1
ATOM 725 C C . ASP A 1 92 ? 3.241 10.507 16.985 1.00 51.50 92 ASP A C 1
ATOM 727 O O . ASP A 1 92 ? 2.026 10.314 16.896 1.00 51.50 92 ASP A O 1
ATOM 731 N N . ASP A 1 93 ? 3.943 11.031 15.979 1.00 54.12 93 ASP A N 1
ATOM 732 C CA . ASP A 1 93 ? 3.352 11.558 14.757 1.00 54.12 93 ASP A CA 1
ATOM 733 C C . ASP A 1 93 ? 3.431 10.617 13.544 1.00 54.12 93 ASP A C 1
ATOM 735 O O . ASP A 1 93 ? 2.855 10.904 12.490 1.00 54.12 93 ASP A O 1
ATOM 739 N N . GLY A 1 94 ? 4.127 9.487 13.681 1.00 76.44 94 GLY A N 1
ATOM 740 C CA . GLY A 1 94 ? 4.385 8.553 12.589 1.00 76.44 94 GLY A CA 1
ATOM 741 C C . GLY A 1 94 ? 3.259 7.553 12.308 1.00 76.44 94 GLY A C 1
ATOM 742 O O . GLY A 1 94 ? 2.352 7.329 13.111 1.00 76.44 94 GLY A O 1
ATOM 743 N N . TRP A 1 95 ? 3.373 6.855 11.175 1.00 86.94 95 TRP A N 1
ATOM 744 C CA . TRP A 1 95 ? 2.476 5.757 10.782 1.00 86.94 95 TRP A CA 1
ATOM 745 C C . TRP A 1 95 ? 2.256 4.709 11.893 1.00 86.94 95 TRP A C 1
ATOM 747 O O . TRP A 1 95 ? 1.145 4.203 12.048 1.00 86.94 95 TRP A O 1
ATOM 757 N N . ARG A 1 96 ? 3.293 4.422 12.696 1.00 88.50 96 ARG A N 1
ATOM 758 C CA . ARG A 1 96 ? 3.218 3.504 13.844 1.00 88.50 96 ARG A CA 1
ATOM 759 C C . ARG A 1 96 ? 2.240 4.005 14.906 1.00 88.50 96 ARG A C 1
ATOM 761 O O . ARG A 1 96 ? 1.374 3.247 15.326 1.00 88.50 96 ARG A O 1
ATOM 768 N N . ALA A 1 97 ? 2.351 5.275 15.297 1.00 83.56 97 ALA A N 1
ATOM 769 C CA . ALA A 1 97 ? 1.509 5.890 16.319 1.00 83.56 97 ALA A CA 1
ATOM 770 C C . ALA A 1 97 ? 0.050 6.021 15.862 1.00 83.56 97 ALA A C 1
ATOM 772 O O . ALA A 1 97 ? -0.862 5.766 16.650 1.00 83.56 97 ALA A O 1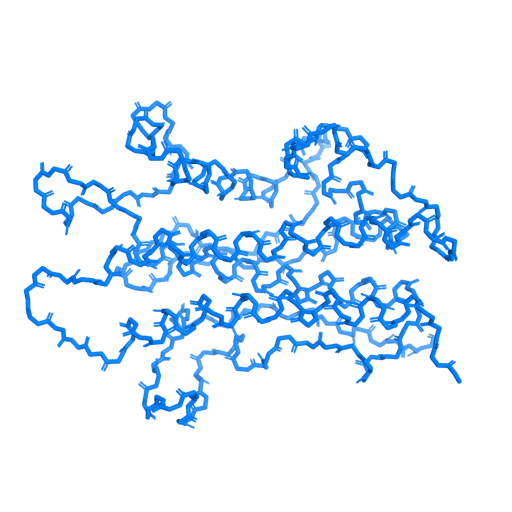
ATOM 773 N N . ILE A 1 98 ? -0.168 6.338 14.575 1.00 86.25 98 ILE A N 1
ATOM 774 C CA . ILE A 1 98 ? -1.502 6.310 13.963 1.00 86.25 98 ILE A CA 1
ATOM 775 C C . ILE A 1 98 ? -2.112 4.929 14.190 1.00 86.25 98 ILE A C 1
ATOM 777 O O . ILE A 1 98 ? -3.111 4.825 14.890 1.00 86.25 98 ILE A O 1
ATOM 781 N N . LEU A 1 99 ? -1.490 3.870 13.664 1.00 89.56 99 LEU A N 1
ATOM 782 C CA . LEU A 1 99 ? -2.052 2.520 13.716 1.00 89.56 99 LEU A CA 1
ATOM 783 C C . LEU A 1 99 ? -2.209 1.984 15.145 1.00 89.56 99 LEU A C 1
ATOM 785 O O . LEU A 1 99 ? -3.230 1.355 15.436 1.00 89.56 99 LEU A O 1
ATOM 789 N N . ALA A 1 100 ? -1.254 2.260 16.036 1.00 87.81 100 ALA A N 1
ATOM 790 C CA . ALA A 1 100 ? -1.339 1.868 17.440 1.00 87.81 100 ALA A CA 1
ATOM 791 C C . ALA A 1 100 ? -2.580 2.466 18.117 1.00 87.81 100 ALA A C 1
ATOM 793 O O . ALA A 1 100 ? -3.335 1.738 18.765 1.00 87.81 100 ALA A O 1
ATOM 794 N N . GLY A 1 101 ? -2.862 3.752 17.878 1.00 83.25 101 GLY A N 1
ATOM 795 C CA . GLY A 1 101 ? -4.054 4.416 18.407 1.00 83.25 101 GLY A CA 1
ATOM 796 C C . GLY A 1 101 ? -5.367 3.784 17.929 1.00 83.25 101 GLY A C 1
ATOM 797 O O . GLY A 1 101 ? -6.284 3.581 18.725 1.00 83.25 101 GLY A O 1
ATOM 798 N N . LEU A 1 102 ? -5.464 3.406 16.647 1.00 85.31 102 LEU A N 1
ATOM 799 C CA . LEU A 1 102 ? -6.722 2.867 16.089 1.00 85.31 102 LEU A CA 1
ATOM 800 C C . LEU A 1 102 ? -6.957 1.405 16.472 1.00 85.31 102 LEU A C 1
ATOM 802 O O . LEU A 1 102 ? -8.089 0.935 16.425 1.00 85.31 102 LEU A O 1
ATOM 806 N N . THR A 1 103 ? -5.898 0.671 16.824 1.00 86.56 103 THR A N 1
ATOM 807 C CA . THR A 1 103 ? -5.945 -0.794 16.952 1.00 86.56 103 THR A CA 1
ATOM 808 C C . THR A 1 103 ? -5.647 -1.315 18.352 1.00 86.56 103 THR A C 1
ATOM 810 O O . THR A 1 103 ? -5.351 -2.498 18.509 1.00 86.56 103 THR A O 1
ATOM 813 N N . ARG A 1 104 ? -5.744 -0.464 19.386 1.00 83.00 104 ARG A N 1
ATOM 814 C CA . ARG A 1 104 ? -5.406 -0.828 20.780 1.00 83.00 104 ARG A CA 1
ATOM 815 C C . ARG A 1 104 ? -3.978 -1.382 20.881 1.00 83.00 104 ARG A C 1
ATOM 817 O O . ARG A 1 104 ? -3.749 -2.402 21.524 1.00 83.00 104 ARG A O 1
ATOM 824 N N . SER A 1 105 ? -3.051 -0.742 20.172 1.00 84.12 105 SER A N 1
ATOM 825 C CA . SER A 1 105 ? -1.637 -1.119 20.065 1.00 84.12 105 SER A CA 1
ATOM 826 C C . SER A 1 105 ? -1.347 -2.474 19.406 1.00 84.12 105 SER A C 1
ATOM 828 O O . SER A 1 105 ? -0.203 -2.902 19.417 1.00 84.12 105 SER A O 1
ATOM 830 N N . ARG A 1 106 ? -2.332 -3.150 18.790 1.00 85.38 106 ARG A N 1
ATOM 831 C CA . ARG A 1 106 ? -2.085 -4.401 18.041 1.00 85.38 106 ARG A CA 1
ATOM 832 C C . ARG A 1 106 ? -1.245 -4.167 16.789 1.00 85.38 106 ARG A C 1
ATOM 834 O O . ARG A 1 106 ? -0.361 -4.949 16.445 1.00 85.38 106 ARG A O 1
ATOM 841 N N . LEU A 1 107 ? -1.547 -3.092 16.067 1.00 87.44 107 LEU A N 1
ATOM 842 C CA . LEU A 1 107 ? -0.691 -2.605 15.000 1.00 87.44 107 LEU A CA 1
ATOM 843 C C . LEU A 1 107 ? 0.299 -1.582 15.552 1.00 87.44 107 LEU A C 1
ATOM 845 O O . LEU A 1 107 ? -0.037 -0.837 16.469 1.00 87.44 107 LEU A O 1
ATOM 849 N N . PRO A 1 108 ? 1.500 -1.497 14.964 1.00 87.44 108 PRO A N 1
ATOM 850 C CA . PRO A 1 108 ? 1.964 -2.191 13.751 1.00 87.44 108 PRO A CA 1
ATOM 851 C C . PRO A 1 108 ? 2.503 -3.617 13.961 1.00 87.44 108 PRO A C 1
ATOM 853 O O . PRO A 1 108 ? 2.816 -4.294 12.985 1.00 87.44 108 PRO A O 1
ATOM 856 N N . GLU A 1 109 ? 2.618 -4.088 15.199 1.00 88.69 109 GLU A N 1
ATOM 857 C CA . GLU A 1 109 ? 3.340 -5.318 15.557 1.00 88.69 109 GLU A CA 1
ATOM 858 C C . GLU A 1 109 ? 2.770 -6.592 14.935 1.00 88.69 109 GLU A C 1
ATOM 860 O O . GLU A 1 109 ? 3.531 -7.517 14.658 1.00 88.69 109 GLU A O 1
ATOM 865 N N . GLU A 1 110 ? 1.466 -6.649 14.663 1.00 90.56 110 GLU A N 1
ATOM 866 C CA . GLU A 1 110 ? 0.823 -7.787 13.994 1.00 90.56 110 GLU A CA 1
ATOM 867 C C . GLU A 1 110 ? 0.949 -7.769 12.460 1.00 90.56 110 GLU A C 1
ATOM 869 O O . GLU A 1 110 ? 0.640 -8.777 11.827 1.00 90.56 110 GLU A O 1
ATOM 874 N N . LEU A 1 111 ? 1.463 -6.696 11.841 1.00 92.88 111 LEU A N 1
ATOM 875 C CA . LEU A 1 111 ? 1.656 -6.662 10.386 1.00 92.88 111 LEU A CA 1
ATOM 876 C C . LEU A 1 111 ? 2.656 -7.734 9.946 1.00 92.88 111 LEU A C 1
ATOM 878 O O . LEU A 1 111 ? 3.724 -7.891 10.545 1.00 92.88 111 LEU A O 1
ATOM 882 N N . ARG A 1 112 ? 2.324 -8.464 8.881 1.00 93.06 112 ARG A N 1
ATOM 883 C CA . ARG A 1 112 ? 3.133 -9.539 8.291 1.00 93.06 112 ARG A CA 1
ATOM 884 C C . ARG A 1 112 ? 3.176 -9.364 6.780 1.00 93.06 112 ARG A C 1
ATOM 886 O O . ARG A 1 112 ? 2.243 -9.747 6.082 1.00 93.06 112 ARG A O 1
ATOM 893 N N . VAL A 1 113 ? 4.256 -8.797 6.259 1.00 92.50 113 VAL A N 1
ATOM 894 C CA . VAL A 1 113 ? 4.378 -8.477 4.831 1.00 92.50 113 VAL A CA 1
ATOM 895 C C . VAL A 1 113 ? 5.457 -9.340 4.199 1.00 92.50 113 VAL A C 1
ATOM 897 O O . VAL A 1 113 ? 6.567 -9.448 4.709 1.00 92.50 113 VAL A O 1
ATOM 900 N N . ARG A 1 114 ? 5.145 -9.966 3.071 1.00 93.75 114 ARG A N 1
ATOM 901 C CA . ARG A 1 114 ? 6.126 -10.585 2.191 1.00 93.75 114 ARG A CA 1
ATOM 902 C C . ARG A 1 114 ? 6.762 -9.504 1.329 1.00 93.75 114 ARG A C 1
ATOM 904 O O . ARG A 1 114 ? 6.097 -8.900 0.489 1.00 93.75 114 ARG A O 1
ATOM 911 N N . VAL A 1 115 ? 8.051 -9.296 1.549 1.00 92.19 115 VAL A N 1
ATOM 912 C CA . VAL A 1 115 ? 8.906 -8.392 0.774 1.00 92.19 115 VAL A CA 1
ATOM 913 C C . VAL A 1 115 ? 9.942 -9.223 0.024 1.00 92.19 115 VAL A C 1
ATOM 915 O O . VAL A 1 115 ? 10.062 -10.431 0.240 1.00 92.19 115 VAL A O 1
ATOM 918 N N . PHE A 1 116 ? 10.696 -8.595 -0.869 1.00 89.06 116 PHE A N 1
ATOM 919 C CA . PHE A 1 116 ? 11.585 -9.302 -1.787 1.00 89.06 116 PHE A CA 1
ATOM 920 C C . PHE A 1 116 ? 12.953 -8.623 -1.819 1.00 89.06 116 PHE A C 1
ATOM 922 O O . PHE A 1 116 ? 13.041 -7.395 -1.812 1.00 89.06 116 PHE A O 1
ATOM 929 N N . SER A 1 117 ? 14.020 -9.421 -1.817 1.00 83.25 117 SER A N 1
ATOM 930 C CA . SER A 1 117 ? 15.400 -8.924 -1.747 1.00 83.25 117 SER A CA 1
ATOM 931 C C . SER A 1 117 ? 16.032 -8.649 -3.112 1.00 83.25 117 SER A C 1
ATOM 933 O O . SER A 1 117 ? 17.085 -8.020 -3.178 1.00 83.25 117 SER A O 1
ATOM 935 N N . GLY A 1 118 ? 15.412 -9.097 -4.205 1.00 80.12 118 GLY A N 1
ATOM 936 C CA . GLY A 1 118 ? 15.947 -8.887 -5.546 1.00 80.12 118 GLY A CA 1
ATOM 937 C C . GLY A 1 118 ? 14.938 -9.140 -6.656 1.00 80.12 118 GLY A C 1
ATOM 938 O O . GLY A 1 118 ? 13.783 -9.483 -6.411 1.00 80.12 118 GLY A O 1
ATOM 939 N N . TRP A 1 119 ? 15.388 -8.973 -7.902 1.00 79.69 119 TRP A N 1
ATOM 940 C CA . TRP A 1 119 ? 14.518 -8.976 -9.081 1.00 79.69 119 TRP A CA 1
ATOM 941 C C . TRP A 1 119 ? 15.206 -9.639 -10.273 1.00 79.69 119 TRP A C 1
ATOM 943 O O . TRP A 1 119 ? 16.365 -9.350 -10.567 1.00 79.69 119 TRP A O 1
ATOM 953 N N . ARG A 1 120 ? 14.470 -10.463 -11.024 1.00 75.50 120 ARG A N 1
ATOM 954 C CA . ARG A 1 120 ? 14.877 -10.940 -12.353 1.00 75.50 120 ARG A CA 1
ATOM 955 C C . ARG A 1 120 ? 13.814 -10.534 -13.366 1.00 75.50 120 ARG A C 1
ATOM 957 O O . ARG A 1 120 ? 12.730 -11.112 -13.418 1.00 75.50 120 ARG A O 1
ATOM 964 N N . GLY A 1 121 ? 14.113 -9.515 -14.172 1.00 76.31 121 GLY A N 1
ATOM 965 C CA . GLY A 1 121 ? 13.121 -8.928 -15.076 1.00 76.31 121 GLY A CA 1
ATOM 966 C C . GLY A 1 121 ? 11.872 -8.495 -14.301 1.00 76.31 121 GLY A C 1
ATOM 967 O O . GLY A 1 121 ? 11.964 -7.809 -13.292 1.00 76.31 121 GLY A O 1
ATOM 968 N N . ARG A 1 122 ? 10.686 -8.924 -14.721 1.00 76.50 122 ARG A N 1
ATOM 969 C CA . ARG A 1 122 ? 9.437 -8.575 -14.025 1.00 76.50 122 ARG A CA 1
ATOM 970 C C . ARG A 1 122 ? 9.142 -9.404 -12.765 1.00 76.50 122 ARG A C 1
ATOM 972 O O . ARG A 1 122 ? 8.109 -9.181 -12.144 1.00 76.50 122 ARG A O 1
ATOM 979 N N . SER A 1 123 ? 9.995 -10.362 -12.409 1.00 77.19 123 SER A N 1
ATOM 980 C CA . SER A 1 123 ? 9.749 -11.307 -11.316 1.00 77.19 123 SER A CA 1
ATOM 981 C C . SER A 1 123 ? 10.535 -10.926 -10.054 1.00 77.19 123 SER A C 1
ATOM 983 O O . SER A 1 123 ? 11.770 -10.959 -10.085 1.00 77.19 123 SER A O 1
ATOM 985 N N . PRO A 1 124 ? 9.849 -10.604 -8.943 1.00 79.8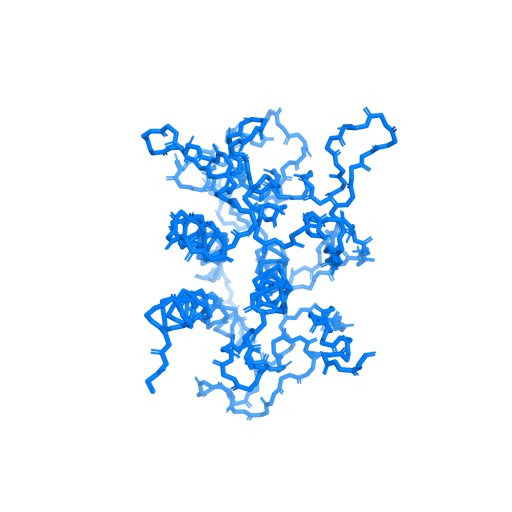1 124 PRO A N 1
ATOM 986 C CA . PRO A 1 124 ? 10.428 -10.585 -7.600 1.00 79.81 124 PRO A CA 1
ATOM 987 C C . PRO A 1 124 ? 11.160 -11.872 -7.238 1.00 79.81 124 PRO A C 1
ATOM 989 O O . PRO A 1 124 ? 10.791 -12.943 -7.711 1.00 79.81 124 PRO A O 1
ATOM 992 N N . GLN A 1 125 ? 12.220 -11.760 -6.441 1.00 82.62 125 GLN A N 1
ATOM 993 C CA . GLN A 1 125 ? 13.084 -12.853 -5.992 1.00 82.62 125 GLN A CA 1
ATOM 994 C C . GLN A 1 125 ? 13.416 -12.693 -4.506 1.00 82.62 125 GLN A C 1
ATOM 996 O O . GLN A 1 125 ? 13.343 -11.596 -3.953 1.00 82.62 125 GLN A O 1
ATOM 1001 N N . GLY A 1 126 ? 13.810 -13.796 -3.869 1.00 86.81 126 GLY A N 1
ATOM 1002 C CA . GLY A 1 126 ? 14.177 -13.812 -2.452 1.00 86.81 126 GLY A CA 1
ATOM 1003 C C . GLY A 1 126 ? 13.043 -13.331 -1.541 1.00 86.81 126 GLY A C 1
ATOM 1004 O O . GLY A 1 126 ? 13.224 -12.338 -0.832 1.00 86.81 126 GLY A O 1
ATOM 1005 N N . PRO A 1 127 ? 11.861 -13.979 -1.581 1.00 90.31 127 PRO A N 1
ATOM 1006 C CA . PRO A 1 127 ? 10.757 -13.618 -0.706 1.00 90.31 127 PRO A CA 1
ATOM 1007 C C . PRO A 1 127 ? 11.162 -13.817 0.756 1.00 90.31 127 PRO A C 1
ATOM 1009 O O . PRO A 1 127 ? 11.620 -14.892 1.143 1.00 90.31 127 PRO A O 1
ATOM 1012 N N . ARG A 1 128 ? 10.936 -12.799 1.582 1.00 92.44 128 ARG A N 1
ATOM 1013 C CA . ARG A 1 128 ? 11.097 -12.863 3.037 1.00 92.44 128 ARG A CA 1
ATOM 1014 C C . ARG A 1 128 ? 9.861 -12.286 3.707 1.00 92.44 128 ARG A C 1
ATOM 1016 O O . ARG A 1 128 ? 9.288 -11.310 3.227 1.00 92.44 128 ARG A O 1
ATOM 1023 N N . LEU A 1 129 ? 9.439 -12.901 4.804 1.00 93.00 129 LEU A N 1
ATOM 1024 C CA . LEU A 1 129 ? 8.371 -12.352 5.628 1.00 93.00 129 LEU A CA 1
ATOM 1025 C C . LEU A 1 129 ? 8.988 -11.364 6.617 1.00 93.00 129 LEU A C 1
ATOM 1027 O O . LEU A 1 129 ? 9.873 -11.742 7.378 1.00 93.00 129 LEU A O 1
ATOM 1031 N N . VAL A 1 130 ? 8.515 -10.124 6.606 1.00 92.56 130 VAL A N 1
ATOM 1032 C CA . VAL A 1 130 ? 8.877 -9.098 7.586 1.00 92.56 130 VAL A CA 1
ATOM 1033 C C . VAL A 1 130 ? 7.688 -8.762 8.458 1.00 92.56 130 VAL A C 1
ATOM 1035 O O . VAL A 1 130 ? 6.529 -8.917 8.059 1.00 92.56 130 VAL A O 1
ATOM 1038 N N . THR A 1 131 ? 7.989 -8.300 9.663 1.00 92.88 131 THR A N 1
ATOM 1039 C CA . THR A 1 131 ? 6.980 -7.927 10.649 1.00 92.88 131 THR A CA 1
ATOM 1040 C C . THR A 1 131 ? 7.054 -6.442 10.961 1.00 92.88 131 THR A C 1
ATOM 1042 O O . THR A 1 131 ? 8.105 -5.827 10.790 1.00 92.88 131 THR A O 1
ATOM 1045 N N . GLY A 1 132 ? 5.952 -5.868 11.443 1.00 89.38 132 GLY A N 1
ATOM 1046 C CA . GLY A 1 132 ? 5.951 -4.506 11.979 1.00 89.38 132 GLY A CA 1
ATOM 1047 C C . GLY A 1 132 ? 6.517 -4.382 13.397 1.00 89.38 132 GLY A C 1
ATOM 1048 O O . GLY A 1 132 ? 6.412 -3.307 13.988 1.00 89.38 132 GLY A O 1
ATOM 1049 N N . ALA A 1 133 ? 7.113 -5.436 13.960 1.00 88.94 133 ALA A N 1
ATOM 1050 C CA . ALA A 1 133 ? 7.790 -5.356 15.250 1.00 88.94 133 ALA A CA 1
ATOM 1051 C C . ALA A 1 133 ? 9.002 -4.407 15.185 1.00 88.94 133 ALA A C 1
ATOM 1053 O O . ALA A 1 133 ? 9.605 -4.226 14.125 1.00 88.94 133 ALA A O 1
ATOM 1054 N N . LEU A 1 134 ? 9.326 -3.778 16.314 1.00 88.00 134 LEU A N 1
ATOM 1055 C CA . LEU A 1 134 ? 10.575 -3.031 16.485 1.00 88.00 134 LEU A CA 1
ATOM 1056 C C . LEU A 1 134 ? 11.749 -3.994 16.719 1.00 88.00 134 LEU A C 1
ATOM 1058 O O . LEU A 1 134 ? 11.548 -5.165 17.057 1.00 88.00 134 LEU A O 1
ATOM 1062 N N . GLY A 1 135 ? 12.972 -3.489 16.560 1.00 85.00 135 GLY A N 1
ATOM 1063 C CA . GLY A 1 135 ? 14.181 -4.167 17.017 1.00 85.00 135 GLY A CA 1
ATOM 1064 C C . GLY A 1 135 ? 14.180 -4.377 18.536 1.00 85.00 135 GLY A C 1
ATOM 1065 O O . GLY A 1 135 ? 13.431 -3.733 19.271 1.00 85.00 135 GLY A O 1
ATOM 1066 N N . ALA A 1 136 ? 15.033 -5.281 19.026 1.00 83.81 136 ALA A N 1
ATOM 1067 C CA . ALA A 1 136 ? 15.118 -5.617 20.456 1.00 83.81 136 ALA A CA 1
ATOM 1068 C C . ALA A 1 136 ? 15.489 -4.417 21.353 1.00 83.81 136 ALA A C 1
ATOM 1070 O O . ALA A 1 136 ? 15.181 -4.403 22.541 1.00 83.81 136 ALA A O 1
ATOM 1071 N N . ASP A 1 137 ? 16.138 -3.414 20.774 1.00 85.38 137 ASP A N 1
ATOM 1072 C CA . ASP A 1 137 ? 16.537 -2.143 21.377 1.00 85.38 137 ASP A CA 1
ATOM 1073 C C . ASP A 1 137 ? 15.516 -1.010 21.139 1.00 85.38 137 ASP A C 1
ATOM 1075 O O . ASP A 1 137 ? 15.782 0.144 21.470 1.00 85.38 137 ASP A O 1
ATOM 1079 N N . GLY A 1 138 ? 14.355 -1.317 20.553 1.00 82.38 138 GLY A N 1
ATOM 1080 C CA . GLY A 1 138 ? 13.346 -0.332 20.160 1.00 82.38 138 GLY A CA 1
ATOM 1081 C C . GLY A 1 138 ? 13.667 0.411 18.859 1.00 82.38 138 GLY A C 1
ATOM 1082 O O . GLY A 1 138 ? 12.930 1.328 18.492 1.00 82.38 138 GLY A O 1
ATOM 1083 N N . SER A 1 139 ? 14.737 0.035 18.149 1.00 84.00 139 SER A N 1
ATOM 1084 C CA . SER A 1 139 ? 15.077 0.613 16.846 1.00 84.00 139 SER A CA 1
ATOM 1085 C C . SER A 1 139 ? 14.051 0.240 15.760 1.00 84.00 139 SER A C 1
ATOM 1087 O O . SER A 1 139 ? 13.276 -0.712 15.925 1.00 84.00 139 SER A O 1
ATOM 1089 N N . PRO A 1 140 ? 14.002 0.989 14.638 1.00 84.19 140 PRO A N 1
ATOM 1090 C CA . PRO A 1 140 ? 13.140 0.647 13.512 1.00 84.19 140 PRO A CA 1
ATOM 1091 C C . PRO A 1 140 ? 13.400 -0.782 13.020 1.00 84.19 140 PRO A C 1
ATOM 1093 O O . PRO A 1 140 ? 14.538 -1.138 12.733 1.00 84.19 140 PRO A O 1
ATOM 1096 N N . GLY A 1 141 ? 12.344 -1.587 12.906 1.00 88.38 141 GLY A N 1
ATOM 1097 C CA . GLY A 1 141 ? 12.449 -2.968 12.433 1.00 88.38 141 GLY A CA 1
ATOM 1098 C C . GLY A 1 141 ? 12.435 -3.075 10.907 1.00 88.38 141 GLY A C 1
ATOM 1099 O O . GLY A 1 141 ? 12.220 -2.093 10.196 1.00 88.38 141 GLY A O 1
ATOM 1100 N N . ASP A 1 142 ? 12.570 -4.296 10.390 1.00 89.62 142 ASP A N 1
ATOM 1101 C CA . ASP A 1 142 ? 12.641 -4.594 8.951 1.00 89.62 142 ASP A CA 1
ATOM 1102 C C . ASP A 1 142 ? 11.546 -3.931 8.096 1.00 89.62 142 ASP A C 1
ATOM 1104 O O . ASP A 1 142 ? 11.805 -3.514 6.964 1.00 89.62 142 ASP A O 1
ATOM 1108 N N . LEU A 1 143 ? 10.309 -3.855 8.603 1.00 91.19 143 LEU A N 1
ATOM 1109 C CA . LEU A 1 143 ? 9.210 -3.216 7.877 1.00 91.19 143 LEU A CA 1
ATOM 1110 C C . LEU A 1 143 ? 9.360 -1.687 7.825 1.00 91.19 143 LEU A C 1
ATOM 1112 O O . LEU A 1 143 ? 9.009 -1.087 6.810 1.00 91.19 143 LEU A O 1
ATOM 1116 N N . ASP A 1 144 ? 9.904 -1.048 8.868 1.00 90.25 144 ASP A N 1
ATOM 1117 C CA . ASP A 1 144 ? 10.221 0.385 8.812 1.00 90.25 144 ASP A CA 1
ATOM 1118 C C . ASP A 1 144 ? 11.293 0.666 7.774 1.00 90.25 144 ASP A C 1
ATOM 1120 O O . ASP A 1 144 ? 11.205 1.657 7.053 1.00 90.25 144 ASP A O 1
ATOM 1124 N N . GLU A 1 145 ? 12.316 -0.185 7.712 1.00 88.44 145 GLU A N 1
ATOM 1125 C CA . GLU A 1 145 ? 13.390 -0.042 6.736 1.00 88.44 145 GLU A CA 1
ATOM 1126 C C . GLU A 1 145 ? 12.866 -0.179 5.312 1.00 88.44 145 GLU A C 1
ATOM 1128 O O . GLU A 1 145 ? 13.190 0.638 4.448 1.00 88.44 145 GLU A O 1
ATOM 1133 N N . GLU A 1 146 ? 11.987 -1.153 5.085 1.00 90.31 146 GLU A N 1
ATOM 1134 C CA . GLU A 1 146 ? 11.328 -1.345 3.800 1.00 90.31 146 GLU A CA 1
ATOM 1135 C C . GLU A 1 146 ? 10.474 -0.123 3.416 1.00 90.31 146 GLU A C 1
ATOM 1137 O O . GLU A 1 146 ? 10.592 0.411 2.310 1.00 90.31 146 GLU A O 1
ATOM 1142 N N . LEU A 1 147 ? 9.643 0.378 4.335 1.00 91.50 147 LEU A N 1
ATOM 1143 C CA . LEU A 1 147 ? 8.809 1.560 4.098 1.00 91.50 147 LEU A CA 1
ATOM 1144 C C . LEU A 1 147 ? 9.644 2.825 3.888 1.00 91.50 147 LEU A C 1
ATOM 1146 O O . LEU A 1 147 ? 9.317 3.644 3.025 1.00 91.50 147 LEU A O 1
ATOM 1150 N N . ARG A 1 148 ? 10.751 2.975 4.622 1.00 88.25 148 ARG A N 1
ATOM 1151 C CA . ARG A 1 148 ? 11.717 4.063 4.440 1.00 88.25 148 ARG A CA 1
ATOM 1152 C C . ARG A 1 148 ? 12.339 4.004 3.051 1.00 88.25 148 ARG A C 1
ATOM 1154 O O . ARG A 1 148 ? 12.368 5.033 2.380 1.00 88.25 148 ARG A O 1
ATOM 1161 N N . ARG A 1 149 ? 12.762 2.821 2.593 1.00 87.56 149 ARG A N 1
ATOM 1162 C CA . ARG A 1 149 ? 13.300 2.616 1.241 1.00 87.56 149 ARG A CA 1
ATOM 1163 C C . ARG A 1 149 ? 12.294 3.044 0.173 1.00 87.56 149 ARG A C 1
ATOM 1165 O O . ARG A 1 149 ? 12.647 3.813 -0.726 1.00 87.56 149 ARG A O 1
ATOM 1172 N N . TRP A 1 150 ? 11.036 2.609 0.277 1.00 90.81 150 TRP A N 1
ATOM 1173 C CA . TRP A 1 150 ? 10.005 2.983 -0.699 1.00 90.81 150 TRP A CA 1
ATOM 1174 C C . TRP A 1 150 ? 9.649 4.466 -0.649 1.00 90.81 150 TRP A C 1
ATOM 1176 O O . TRP A 1 150 ? 9.488 5.079 -1.702 1.00 90.81 150 TRP A O 1
ATOM 1186 N N . ARG A 1 151 ? 9.617 5.074 0.540 1.00 89.38 151 ARG A N 1
ATOM 1187 C CA . ARG A 1 151 ? 9.426 6.519 0.710 1.00 89.38 151 ARG A CA 1
ATOM 1188 C C . ARG A 1 151 ? 10.543 7.317 0.043 1.00 89.38 151 ARG A C 1
ATOM 1190 O O . ARG A 1 151 ? 10.258 8.259 -0.694 1.00 89.38 151 ARG A O 1
ATOM 1197 N N . THR A 1 152 ? 11.805 6.957 0.288 1.00 84.81 152 THR A N 1
ATOM 1198 C CA . THR A 1 152 ? 12.949 7.639 -0.331 1.00 84.81 152 THR A CA 1
ATOM 1199 C C . THR A 1 152 ? 12.898 7.486 -1.848 1.00 84.81 152 THR A C 1
ATOM 1201 O O . THR A 1 152 ? 12.968 8.487 -2.553 1.00 84.81 152 THR A O 1
ATOM 1204 N N . THR A 1 153 ? 12.632 6.274 -2.348 1.00 86.62 153 THR A N 1
ATOM 1205 C CA . THR A 1 153 ? 12.440 6.010 -3.786 1.00 86.62 153 THR A CA 1
ATOM 1206 C C . THR A 1 153 ? 11.330 6.882 -4.378 1.00 86.62 153 THR A C 1
ATOM 1208 O O . THR A 1 153 ? 11.538 7.567 -5.376 1.00 86.62 153 THR A O 1
ATOM 1211 N N . ARG A 1 154 ? 10.157 6.919 -3.736 1.00 88.69 154 ARG A N 1
ATOM 1212 C CA . ARG A 1 154 ? 9.007 7.743 -4.132 1.00 88.69 154 ARG A CA 1
ATOM 1213 C C . ARG A 1 154 ? 9.375 9.222 -4.215 1.00 88.69 154 ARG A C 1
ATOM 1215 O O . ARG A 1 154 ? 9.015 9.883 -5.186 1.00 88.69 154 ARG A O 1
ATOM 1222 N N . ASN A 1 155 ? 10.087 9.746 -3.219 1.00 84.94 155 ASN A N 1
ATOM 1223 C CA . ASN A 1 155 ? 10.522 11.142 -3.208 1.00 84.94 155 ASN A CA 1
ATOM 1224 C C . ASN A 1 155 ? 11.545 11.424 -4.315 1.00 84.94 155 ASN A C 1
ATOM 1226 O O . ASN A 1 155 ? 11.416 12.432 -5.005 1.00 84.94 155 ASN A O 1
ATOM 1230 N N . GLY A 1 156 ? 12.492 10.512 -4.545 1.00 83.62 156 GLY A N 1
ATOM 1231 C CA . GLY A 1 156 ? 13.441 10.600 -5.653 1.00 83.62 156 GLY A CA 1
ATOM 1232 C C . GLY A 1 156 ? 12.761 10.683 -7.015 1.00 83.62 156 GLY A C 1
ATOM 1233 O O . GLY A 1 156 ? 13.134 11.511 -7.846 1.00 83.62 156 GLY A O 1
ATOM 1234 N N . ILE A 1 157 ? 11.718 9.876 -7.233 1.00 86.25 157 ILE A N 1
ATOM 1235 C CA . ILE A 1 157 ? 10.890 9.951 -8.443 1.00 86.25 157 ILE A CA 1
ATOM 1236 C C . ILE A 1 157 ? 10.195 11.312 -8.536 1.00 86.25 157 ILE A C 1
ATOM 1238 O O . ILE A 1 157 ? 10.309 11.985 -9.556 1.00 86.25 157 ILE A O 1
ATOM 1242 N N . ALA A 1 158 ? 9.469 11.708 -7.485 1.00 84.75 158 ALA A N 1
ATOM 1243 C CA . ALA A 1 158 ? 8.626 12.904 -7.490 1.00 84.75 158 ALA A CA 1
ATOM 1244 C C . ALA A 1 158 ? 9.427 14.197 -7.712 1.00 84.75 158 ALA A C 1
ATOM 1246 O O . ALA A 1 158 ? 8.919 15.147 -8.300 1.00 84.75 158 ALA A O 1
ATOM 1247 N N . HIS A 1 159 ? 10.680 14.226 -7.258 1.00 82.94 159 HIS A N 1
ATOM 1248 C CA . HIS A 1 159 ? 11.585 15.362 -7.420 1.00 82.94 159 HIS A CA 1
ATOM 1249 C C . HIS A 1 159 ? 12.548 15.218 -8.605 1.00 82.94 159 HIS A C 1
ATOM 1251 O O . HIS A 1 159 ? 13.450 16.041 -8.746 1.00 82.94 159 HIS A O 1
ATOM 1257 N N . HIS A 1 160 ? 12.382 14.191 -9.446 1.00 80.62 160 HIS A N 1
ATOM 1258 C CA . HIS A 1 160 ? 13.278 13.894 -10.568 1.00 80.62 160 HIS A CA 1
ATOM 1259 C C . HIS A 1 160 ? 14.765 13.798 -10.166 1.00 80.62 160 HIS A C 1
ATOM 1261 O O . HIS A 1 160 ? 15.650 14.113 -10.958 1.00 80.62 160 HIS A O 1
ATOM 1267 N N . CYS A 1 161 ? 15.042 13.357 -8.935 1.00 80.88 161 CYS A N 1
ATOM 1268 C CA . CYS A 1 161 ? 16.386 13.295 -8.356 1.00 80.88 161 CYS A CA 1
ATOM 1269 C C . CYS A 1 161 ? 16.836 11.873 -7.984 1.00 80.88 161 CYS A C 1
ATOM 1271 O O . CYS A 1 161 ? 17.856 11.696 -7.316 1.00 80.88 161 CYS A O 1
ATOM 1273 N N . LEU A 1 162 ? 16.087 10.851 -8.414 1.00 75.94 162 LEU A N 1
ATOM 1274 C CA . LEU A 1 162 ? 16.391 9.448 -8.128 1.00 75.94 162 LEU A CA 1
ATOM 1275 C C . LEU A 1 162 ? 17.833 9.047 -8.521 1.00 75.94 162 LEU A C 1
ATOM 1277 O O . LEU A 1 162 ? 18.499 8.434 -7.688 1.00 75.94 162 LEU A O 1
ATOM 1281 N N . PRO A 1 163 ? 18.374 9.417 -9.705 1.00 71.25 163 PRO A N 1
ATOM 1282 C CA . PRO A 1 163 ? 19.758 9.082 -10.057 1.00 71.25 163 PRO A CA 1
ATOM 1283 C C . PRO A 1 163 ? 20.798 9.681 -9.098 1.00 71.25 163 PRO A C 1
ATOM 1285 O O . PRO A 1 163 ? 21.765 9.014 -8.743 1.00 71.25 163 PRO A O 1
ATOM 1288 N N . GLN A 1 164 ? 20.594 10.924 -8.652 1.00 70.19 164 GLN A N 1
ATOM 1289 C CA . GLN A 1 164 ? 21.502 11.627 -7.744 1.00 70.19 164 GLN A CA 1
ATOM 1290 C C . GLN A 1 164 ? 21.442 11.053 -6.327 1.00 70.19 164 GLN A C 1
ATOM 1292 O O . GLN A 1 164 ? 22.472 10.926 -5.675 1.00 70.19 164 GLN A O 1
ATOM 1297 N N . GLN A 1 165 ? 20.251 10.681 -5.852 1.00 68.06 165 GLN A N 1
ATOM 1298 C CA . GLN A 1 165 ? 20.093 10.055 -4.537 1.00 68.06 165 GLN A CA 1
ATOM 1299 C C . GLN A 1 165 ? 20.782 8.689 -4.471 1.00 68.06 165 GLN A C 1
ATOM 1301 O O . GLN A 1 165 ? 21.397 8.360 -3.464 1.00 68.06 165 GLN A O 1
ATOM 1306 N N . MET A 1 166 ? 20.742 7.924 -5.561 1.00 63.66 166 MET A N 1
ATOM 1307 C CA . MET A 1 166 ? 21.358 6.597 -5.630 1.00 63.66 166 MET A CA 1
ATOM 1308 C C . MET A 1 166 ? 22.877 6.604 -5.749 1.00 63.66 166 MET A C 1
ATOM 1310 O O . MET A 1 166 ? 23.508 5.631 -5.361 1.00 63.66 166 MET A O 1
ATOM 1314 N N . ALA A 1 167 ? 23.479 7.698 -6.217 1.00 62.66 167 ALA A N 1
ATOM 1315 C CA . ALA A 1 167 ? 24.932 7.859 -6.174 1.00 62.66 167 ALA A CA 1
ATOM 1316 C C . ALA A 1 167 ? 25.484 7.972 -4.738 1.00 62.66 167 ALA A C 1
ATOM 1318 O O . ALA A 1 167 ? 26.691 7.865 -4.534 1.00 62.66 167 ALA A O 1
ATOM 1319 N N . HIS A 1 168 ? 24.613 8.219 -3.756 1.00 60.66 168 HIS A N 1
ATOM 1320 C CA . HIS A 1 168 ? 24.985 8.468 -2.365 1.00 60.66 168 HIS A CA 1
ATOM 1321 C C . HIS A 1 168 ? 24.377 7.472 -1.369 1.00 60.66 168 HIS A C 1
ATOM 1323 O O . HIS A 1 168 ? 24.733 7.525 -0.194 1.00 60.66 168 HIS A O 1
ATOM 1329 N N . ASP A 1 169 ? 23.472 6.591 -1.805 1.00 62.34 169 ASP A N 1
ATOM 1330 C CA . ASP A 1 169 ? 22.731 5.685 -0.926 1.00 62.34 169 ASP A CA 1
ATOM 1331 C C . ASP A 1 169 ? 22.598 4.287 -1.554 1.00 62.34 169 ASP A C 1
ATOM 1333 O O . ASP A 1 169 ? 21.729 4.034 -2.397 1.00 62.34 169 ASP A O 1
ATOM 1337 N N . ASP A 1 170 ? 23.459 3.370 -1.102 1.00 58.34 170 ASP A N 1
ATOM 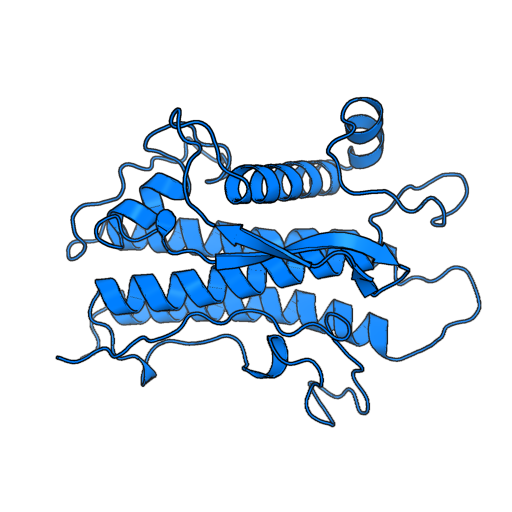1338 C CA . ASP A 1 170 ? 23.496 1.960 -1.515 1.00 58.34 170 ASP A CA 1
ATOM 1339 C C . ASP A 1 170 ? 22.230 1.177 -1.109 1.00 58.34 170 ASP A C 1
ATOM 1341 O O . ASP A 1 170 ? 22.020 0.046 -1.555 1.00 58.34 170 ASP A O 1
ATOM 1345 N N . HIS A 1 171 ? 21.355 1.750 -0.273 1.00 56.62 171 HIS A N 1
ATOM 1346 C CA . HIS A 1 171 ? 20.128 1.098 0.190 1.00 56.62 171 HIS A CA 1
ATOM 1347 C C . HIS A 1 171 ? 18.907 1.361 -0.701 1.00 56.62 171 HIS A C 1
ATOM 1349 O O . HIS A 1 171 ? 17.810 0.863 -0.405 1.00 56.62 171 HIS A O 1
ATOM 1355 N N . LEU A 1 172 ? 19.072 2.130 -1.781 1.00 62.19 172 LEU A N 1
ATOM 1356 C CA . LEU A 1 172 ? 18.007 2.440 -2.726 1.00 62.19 172 LEU A CA 1
ATOM 1357 C C . LEU A 1 172 ? 17.742 1.319 -3.736 1.00 62.19 172 LEU A C 1
ATOM 1359 O O . LEU A 1 172 ? 18.541 0.420 -3.986 1.00 62.19 172 LEU A O 1
ATOM 1363 N N . VAL A 1 173 ? 16.539 1.362 -4.302 1.00 62.66 173 VAL A N 1
ATOM 1364 C CA . VAL A 1 173 ? 16.013 0.346 -5.214 1.00 62.66 173 VAL A CA 1
ATOM 1365 C C . VAL A 1 173 ? 16.828 0.323 -6.510 1.00 62.66 173 VAL A C 1
ATOM 1367 O O . VAL A 1 173 ? 16.944 1.373 -7.133 1.00 62.66 173 VAL A O 1
ATOM 1370 N N . PRO A 1 174 ? 17.323 -0.838 -6.983 1.00 60.28 174 PRO A N 1
ATOM 1371 C CA . PRO A 1 174 ? 18.200 -0.904 -8.151 1.00 60.28 174 PRO A CA 1
ATOM 1372 C C . PRO A 1 174 ? 17.583 -0.240 -9.390 1.00 60.28 174 PRO A C 1
ATOM 1374 O O . PRO A 1 174 ? 16.427 -0.497 -9.752 1.00 60.28 174 PRO A O 1
ATOM 1377 N N . LEU A 1 175 ? 18.383 0.598 -10.055 1.00 57.97 175 LEU A N 1
ATOM 1378 C CA . LEU A 1 175 ? 18.017 1.247 -11.311 1.00 57.97 175 LEU A CA 1
ATOM 1379 C C . LEU A 1 175 ? 18.196 0.283 -12.480 1.00 57.97 175 LEU A C 1
ATOM 1381 O O . LEU A 1 175 ? 19.069 -0.582 -12.484 1.00 57.97 175 LEU A O 1
ATOM 1385 N N . SER A 1 176 ? 17.373 0.464 -13.504 1.00 51.38 176 SER A N 1
ATOM 1386 C CA . SER A 1 176 ? 17.632 -0.057 -14.835 1.00 51.38 176 SER A CA 1
ATOM 1387 C C . SER A 1 176 ? 18.287 1.044 -15.672 1.00 51.38 176 SER A C 1
ATOM 1389 O O . SER A 1 176 ? 17.728 2.130 -15.818 1.00 51.38 176 SER A O 1
ATOM 1391 N N . ASP A 1 177 ? 19.456 0.728 -16.220 1.00 47.78 177 ASP A N 1
ATOM 1392 C CA . ASP A 1 177 ? 20.245 1.504 -17.190 1.00 47.78 177 ASP A CA 1
ATOM 1393 C C . ASP A 1 177 ? 19.685 1.448 -18.621 1.00 47.78 177 ASP A C 1
ATOM 1395 O O . ASP A 1 177 ? 19.987 2.283 -19.462 1.00 47.78 177 ASP A O 1
ATOM 1399 N N . ALA A 1 178 ? 18.814 0.485 -18.906 1.00 46.34 178 ALA A N 1
ATOM 1400 C CA . ALA A 1 178 ? 18.219 0.287 -20.224 1.00 46.34 178 ALA A CA 1
ATOM 1401 C C . ALA A 1 178 ? 17.068 1.264 -20.558 1.00 46.34 178 ALA A C 1
ATOM 1403 O O . ALA A 1 178 ? 16.115 0.905 -21.250 1.00 46.34 178 ALA A O 1
ATOM 1404 N N . ALA A 1 179 ? 17.143 2.500 -20.069 1.00 42.59 179 ALA A N 1
ATOM 1405 C CA . ALA A 1 179 ? 16.346 3.618 -20.557 1.00 42.59 179 ALA A CA 1
ATOM 1406 C C . ALA A 1 179 ? 17.284 4.627 -21.235 1.00 42.59 179 ALA A C 1
ATOM 1408 O O . ALA A 1 179 ? 17.476 5.742 -20.773 1.00 42.59 179 ALA A O 1
ATOM 1409 N N . THR A 1 180 ? 17.859 4.234 -22.376 1.00 47.97 180 THR A N 1
ATOM 1410 C CA . THR A 1 180 ? 18.836 5.017 -23.162 1.00 47.97 180 THR A CA 1
ATOM 1411 C C . THR A 1 180 ? 20.091 5.420 -22.371 1.00 47.97 180 THR A C 1
ATOM 1413 O O . THR A 1 180 ? 20.114 5.416 -21.147 1.00 47.97 180 THR A O 1
ATOM 1416 N N . GLU A 1 181 ? 21.158 5.826 -23.056 1.00 44.00 181 GLU A N 1
ATOM 1417 C CA . GLU A 1 181 ? 22.429 6.265 -22.443 1.00 44.00 181 GLU A CA 1
ATOM 1418 C C . GLU A 1 181 ? 22.297 7.468 -21.467 1.00 44.00 181 GLU A C 1
ATOM 1420 O O . GLU A 1 181 ? 23.302 7.964 -20.962 1.00 44.00 181 GLU A O 1
ATOM 1425 N N . ARG A 1 182 ? 21.080 7.988 -21.219 1.00 45.78 182 ARG A N 1
ATOM 1426 C CA . ARG A 1 182 ? 20.824 9.243 -20.491 1.00 45.78 182 ARG A CA 1
ATOM 1427 C C . ARG A 1 182 ? 19.700 9.221 -19.448 1.00 45.78 182 ARG A C 1
ATOM 1429 O O . ARG A 1 182 ? 19.556 10.227 -18.758 1.00 45.78 182 ARG A O 1
ATOM 1436 N N . THR A 1 183 ? 18.908 8.151 -19.290 1.00 54.56 183 THR A N 1
ATOM 1437 C CA . THR A 1 183 ? 17.868 8.119 -18.238 1.00 54.56 183 THR A CA 1
ATOM 1438 C C . THR A 1 183 ? 17.886 6.819 -17.443 1.00 54.56 183 THR A C 1
ATOM 1440 O O . THR A 1 183 ? 17.706 5.740 -17.984 1.00 54.56 183 THR A O 1
ATOM 1443 N N . THR A 1 184 ? 18.076 6.903 -16.131 1.00 62.38 184 THR A N 1
ATOM 1444 C CA . THR A 1 184 ? 17.937 5.761 -15.222 1.00 62.38 184 THR A CA 1
ATOM 1445 C C . THR A 1 184 ? 16.497 5.687 -14.717 1.00 62.38 184 THR A C 1
ATOM 1447 O O . THR A 1 184 ? 15.927 6.688 -14.286 1.00 62.38 184 THR A O 1
ATOM 1450 N N . THR A 1 185 ? 15.884 4.503 -14.777 1.00 71.25 185 THR A N 1
ATOM 1451 C CA . THR A 1 185 ? 14.497 4.269 -14.324 1.00 71.25 185 THR A CA 1
ATOM 1452 C C . THR A 1 185 ? 14.435 3.124 -13.319 1.00 71.25 185 THR A C 1
ATOM 1454 O O . THR A 1 185 ? 15.402 2.390 -13.134 1.00 71.25 185 THR A O 1
ATOM 1457 N N . ILE A 1 186 ? 13.293 2.941 -12.663 1.00 79.56 186 ILE A N 1
ATOM 1458 C CA . ILE A 1 186 ? 13.091 1.861 -11.696 1.00 79.56 186 ILE A CA 1
ATOM 1459 C C . ILE A 1 186 ? 12.913 0.532 -12.422 1.00 79.56 186 ILE A C 1
ATOM 1461 O O . ILE A 1 186 ? 12.212 0.420 -13.434 1.00 79.56 186 ILE A O 1
ATOM 1465 N N . GLN A 1 187 ? 13.546 -0.498 -11.877 1.00 80.44 187 GLN A N 1
ATOM 1466 C CA . GLN A 1 187 ? 13.442 -1.866 -12.351 1.00 80.44 187 GLN A CA 1
ATOM 1467 C C . GLN A 1 187 ? 11.999 -2.403 -12.174 1.00 80.44 187 GLN A C 1
ATOM 1469 O O . GLN A 1 187 ? 11.347 -2.167 -11.160 1.00 80.44 187 GLN A O 1
ATOM 1474 N N . ALA A 1 188 ? 11.465 -3.119 -13.173 1.00 81.44 188 ALA A N 1
ATOM 1475 C CA . ALA A 1 188 ? 10.046 -3.508 -13.203 1.00 81.44 188 ALA A CA 1
ATOM 1476 C C . ALA A 1 188 ? 9.616 -4.445 -12.056 1.00 81.44 188 ALA A C 1
ATOM 1478 O O . ALA A 1 188 ? 8.521 -4.303 -11.515 1.00 81.44 188 ALA A O 1
ATOM 1479 N N . GLY A 1 189 ? 10.465 -5.402 -11.679 1.00 82.50 189 GLY A N 1
ATOM 1480 C CA . GLY A 1 189 ? 10.256 -6.251 -10.507 1.00 82.50 189 GLY A CA 1
ATOM 1481 C C . GLY A 1 189 ? 10.235 -5.439 -9.213 1.00 82.50 189 GLY A C 1
ATOM 1482 O O . GLY A 1 189 ? 9.376 -5.678 -8.370 1.00 82.50 189 GLY A O 1
ATOM 1483 N N . ALA A 1 190 ? 11.086 -4.420 -9.093 1.00 86.00 190 ALA A N 1
ATOM 1484 C CA . ALA A 1 190 ? 11.077 -3.543 -7.932 1.00 86.00 190 ALA A CA 1
ATOM 1485 C C . ALA A 1 190 ? 9.794 -2.706 -7.824 1.00 86.00 190 ALA A C 1
ATOM 1487 O O . ALA A 1 190 ? 9.196 -2.625 -6.754 1.00 86.00 190 ALA A O 1
ATOM 1488 N N . ALA A 1 191 ? 9.308 -2.146 -8.937 1.00 88.50 191 ALA A N 1
ATOM 1489 C CA . ALA A 1 191 ? 8.016 -1.456 -8.955 1.00 88.50 191 ALA A CA 1
ATOM 1490 C C . ALA A 1 191 ? 6.864 -2.386 -8.526 1.00 88.50 191 ALA A C 1
ATOM 1492 O O . ALA A 1 191 ? 5.995 -1.986 -7.750 1.00 88.50 191 ALA A O 1
ATOM 1493 N N . ARG A 1 192 ? 6.892 -3.653 -8.966 1.00 88.94 192 ARG A N 1
ATOM 1494 C CA . ARG A 1 192 ? 5.926 -4.675 -8.535 1.00 88.94 192 ARG A CA 1
ATOM 1495 C C . ARG A 1 192 ? 6.039 -5.022 -7.063 1.00 88.94 192 ARG A C 1
ATOM 1497 O O . ARG A 1 192 ? 5.010 -5.247 -6.447 1.00 88.94 192 ARG A O 1
ATOM 1504 N N . ALA A 1 193 ? 7.236 -5.058 -6.488 1.00 90.06 193 ALA A N 1
ATOM 1505 C CA . ALA A 1 193 ? 7.361 -5.267 -5.052 1.00 90.06 193 ALA A CA 1
ATOM 1506 C C . ALA A 1 193 ? 6.870 -4.102 -4.223 1.00 90.06 193 ALA A C 1
ATOM 1508 O O . ALA A 1 193 ? 6.246 -4.347 -3.199 1.00 90.06 193 ALA A O 1
ATOM 1509 N N . CYS A 1 194 ? 7.104 -2.863 -4.660 1.00 93.50 194 CYS A N 1
ATOM 1510 C CA . CYS A 1 194 ? 6.472 -1.719 -4.017 1.00 93.50 194 CYS A CA 1
ATOM 1511 C C . CYS A 1 194 ? 4.956 -1.922 -3.997 1.00 93.50 194 CYS A C 1
ATOM 1513 O O . CYS A 1 194 ? 4.350 -1.934 -2.930 1.00 93.50 194 CYS A O 1
ATOM 1515 N N . LEU A 1 195 ? 4.357 -2.202 -5.160 1.00 94.31 195 LEU A N 1
ATOM 1516 C CA . LEU A 1 195 ? 2.925 -2.465 -5.257 1.00 94.31 195 LEU A CA 1
ATOM 1517 C C . LEU A 1 195 ? 2.476 -3.639 -4.372 1.00 94.31 195 LEU A C 1
ATOM 1519 O O . LEU A 1 195 ? 1.519 -3.488 -3.620 1.00 94.31 195 LEU A O 1
ATOM 1523 N N . ALA A 1 196 ? 3.180 -4.772 -4.402 1.00 93.62 196 ALA A N 1
ATOM 1524 C CA . ALA A 1 196 ? 2.880 -5.939 -3.577 1.00 93.62 196 ALA A CA 1
ATOM 1525 C C . ALA A 1 196 ? 2.913 -5.603 -2.078 1.00 93.62 196 ALA A C 1
ATOM 1527 O O . ALA A 1 196 ? 2.013 -6.003 -1.341 1.00 93.62 196 ALA A O 1
ATOM 1528 N N . THR A 1 197 ? 3.920 -4.856 -1.621 1.00 94.81 197 THR A N 1
ATOM 1529 C CA . THR A 1 197 ? 4.040 -4.383 -0.235 1.00 94.81 197 THR A CA 1
ATOM 1530 C C . THR A 1 197 ? 2.848 -3.505 0.144 1.00 94.81 197 THR A C 1
ATOM 1532 O O . THR A 1 197 ? 2.211 -3.749 1.167 1.00 94.81 197 THR A O 1
ATOM 1535 N N . MET A 1 198 ? 2.487 -2.526 -0.695 1.00 96.75 198 MET A N 1
ATOM 1536 C CA . MET A 1 198 ? 1.373 -1.614 -0.403 1.00 96.75 198 MET A CA 1
ATOM 1537 C C . MET A 1 198 ? 0.017 -2.328 -0.421 1.00 96.75 198 MET A C 1
ATOM 1539 O O . MET A 1 198 ? -0.799 -2.080 0.461 1.00 96.75 198 MET A O 1
ATOM 1543 N N . VAL A 1 199 ? -0.213 -3.261 -1.354 1.00 95.81 199 VAL A N 1
ATOM 1544 C CA . VAL A 1 199 ? -1.433 -4.091 -1.401 1.00 95.81 199 VAL A CA 1
ATOM 1545 C C . VAL A 1 199 ? -1.617 -4.876 -0.099 1.00 95.81 199 VAL A C 1
ATOM 1547 O O . VAL A 1 199 ? -2.707 -4.868 0.471 1.00 95.81 199 VAL A O 1
ATOM 1550 N N . GLN A 1 200 ? -0.556 -5.519 0.396 1.00 95.56 200 GLN A N 1
ATOM 1551 C CA . GLN A 1 200 ? -0.592 -6.274 1.653 1.00 95.56 200 GLN A CA 1
ATOM 1552 C C . GLN A 1 200 ? -0.855 -5.376 2.862 1.00 95.56 200 GLN A C 1
ATOM 1554 O O . GLN A 1 200 ? -1.654 -5.734 3.725 1.00 95.56 200 GLN A O 1
ATOM 1559 N N . LEU A 1 201 ? -0.198 -4.215 2.922 1.00 96.25 201 LEU A N 1
ATOM 1560 C CA . LEU A 1 201 ? -0.358 -3.270 4.024 1.00 96.25 201 LEU A CA 1
ATOM 1561 C C . LEU A 1 201 ? -1.763 -2.677 4.063 1.00 96.25 201 LEU A C 1
ATOM 1563 O O . LEU A 1 201 ? -2.386 -2.705 5.120 1.00 96.25 201 LEU A O 1
ATOM 1567 N N . VAL A 1 202 ? -2.283 -2.206 2.927 1.00 96.50 202 VAL A N 1
ATOM 1568 C CA . VAL A 1 202 ? -3.652 -1.677 2.830 1.00 96.50 202 VAL A CA 1
ATOM 1569 C C . VAL A 1 202 ? -4.662 -2.739 3.262 1.00 96.50 202 VAL A C 1
ATOM 1571 O O . VAL A 1 202 ? -5.556 -2.450 4.053 1.00 96.50 202 VAL A O 1
ATOM 1574 N N . ASP A 1 203 ? -4.503 -3.985 2.812 1.00 95.81 203 ASP A N 1
ATOM 1575 C CA . ASP A 1 203 ? -5.386 -5.093 3.188 1.00 95.81 203 ASP A CA 1
ATOM 1576 C C . ASP A 1 203 ? -5.344 -5.405 4.690 1.00 95.81 203 ASP A C 1
ATOM 1578 O O . ASP A 1 203 ? -6.391 -5.498 5.330 1.00 95.81 203 ASP A O 1
ATOM 1582 N N . GLN A 1 204 ? -4.148 -5.526 5.270 1.00 94.81 204 GLN A N 1
ATOM 1583 C CA . GLN A 1 204 ? -3.983 -5.834 6.691 1.00 94.81 204 GLN A CA 1
ATOM 1584 C C . GLN A 1 204 ? -4.469 -4.688 7.581 1.00 94.81 204 GLN A C 1
ATOM 1586 O O . GLN A 1 204 ? -5.257 -4.928 8.492 1.00 94.81 204 GLN A O 1
ATOM 1591 N N . ILE A 1 205 ? -4.081 -3.443 7.292 1.00 94.69 205 ILE A N 1
ATOM 1592 C CA . ILE A 1 205 ? -4.544 -2.259 8.032 1.00 94.69 205 ILE A CA 1
ATOM 1593 C C . ILE A 1 205 ? -6.071 -2.204 8.034 1.00 94.69 205 ILE A C 1
ATOM 1595 O O . ILE A 1 205 ? -6.675 -2.049 9.092 1.00 94.69 205 ILE A O 1
ATOM 1599 N N . THR A 1 206 ? -6.691 -2.411 6.872 1.00 93.75 206 THR A N 1
ATOM 1600 C CA . THR A 1 206 ? -8.150 -2.435 6.730 1.00 93.75 206 THR A CA 1
ATOM 1601 C C . THR A 1 206 ? -8.792 -3.462 7.668 1.00 93.75 206 THR A C 1
ATOM 1603 O O . THR A 1 206 ? -9.733 -3.135 8.388 1.00 93.75 206 THR A O 1
ATOM 1606 N N . VAL A 1 207 ? -8.259 -4.686 7.726 1.00 91.94 207 VAL A N 1
ATOM 1607 C CA . VAL A 1 207 ? -8.780 -5.746 8.609 1.00 91.94 207 VAL A CA 1
ATOM 1608 C C . VAL A 1 207 ? -8.620 -5.411 10.078 1.00 91.94 207 VAL A C 1
ATOM 1610 O O . VAL A 1 207 ? -9.572 -5.541 10.842 1.00 91.94 207 VAL A O 1
ATOM 1613 N N . HIS A 1 208 ? -7.420 -5.011 10.486 1.00 90.94 208 HIS A N 1
ATOM 1614 C CA . HIS A 1 208 ? -7.125 -4.787 11.896 1.00 90.94 208 HIS A CA 1
ATOM 1615 C C . HIS A 1 208 ? -7.855 -3.557 12.440 1.00 90.94 208 HIS A C 1
ATOM 1617 O O . HIS A 1 208 ? -8.335 -3.599 13.571 1.00 90.94 208 HIS A O 1
ATOM 1623 N N . VAL A 1 209 ? -7.987 -2.488 11.646 1.00 90.25 209 VAL A N 1
ATOM 1624 C CA . VAL A 1 209 ? -8.755 -1.299 12.044 1.00 90.25 209 VAL A CA 1
ATOM 1625 C C . VAL A 1 209 ? -10.244 -1.620 12.117 1.00 90.25 209 VAL A C 1
ATOM 1627 O O . VAL A 1 209 ? -10.869 -1.301 13.125 1.00 90.25 209 VAL A O 1
ATOM 1630 N N . ALA A 1 210 ? -10.801 -2.314 11.118 1.00 90.38 210 ALA A N 1
ATOM 1631 C CA . ALA A 1 210 ? -12.195 -2.749 11.163 1.00 90.38 210 ALA A CA 1
ATOM 1632 C C . ALA A 1 210 ? -12.487 -3.620 12.391 1.00 90.38 210 ALA A C 1
ATOM 1634 O O . ALA A 1 210 ? -13.466 -3.389 13.092 1.00 90.38 210 ALA A O 1
ATOM 1635 N N . ALA A 1 211 ? -11.606 -4.579 12.686 1.00 87.62 211 ALA A N 1
ATOM 1636 C CA . ALA A 1 211 ? -11.726 -5.436 13.858 1.00 87.62 211 ALA A CA 1
ATOM 1637 C C . ALA A 1 211 ? -11.646 -4.645 15.172 1.00 87.62 211 ALA A C 1
ATOM 1639 O O . ALA A 1 211 ? -12.397 -4.918 16.099 1.00 87.62 211 ALA A O 1
ATOM 1640 N N . ALA A 1 212 ? -10.748 -3.663 15.274 1.00 87.00 212 ALA A N 1
ATOM 1641 C CA . ALA A 1 212 ? -10.591 -2.864 16.488 1.00 87.00 212 ALA A CA 1
ATOM 1642 C C . ALA A 1 212 ? -11.758 -1.895 16.744 1.00 87.00 212 ALA A C 1
ATOM 1644 O O . ALA A 1 212 ? -12.027 -1.566 17.907 1.00 87.00 212 ALA A O 1
ATOM 1645 N N . ALA A 1 213 ? -12.415 -1.458 15.666 1.00 84.62 213 ALA A N 1
ATOM 1646 C CA . ALA A 1 213 ? -13.604 -0.611 15.665 1.00 84.62 213 ALA A CA 1
ATOM 1647 C C . ALA A 1 213 ? -14.925 -1.407 15.696 1.00 84.62 213 ALA A C 1
ATOM 1649 O O . ALA A 1 213 ? -15.990 -0.799 15.626 1.00 84.62 213 ALA A O 1
ATOM 1650 N N . ASP A 1 214 ? -14.863 -2.741 15.790 1.00 86.00 214 ASP A N 1
ATOM 1651 C CA . ASP A 1 214 ? -16.023 -3.641 15.782 1.00 86.00 214 ASP A CA 1
ATOM 1652 C C . ASP A 1 214 ? -16.927 -3.468 14.536 1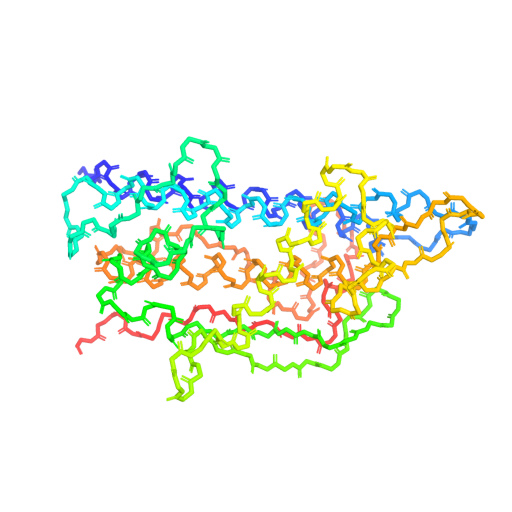.00 86.00 214 ASP A C 1
ATOM 1654 O O . ASP A 1 214 ? -18.146 -3.646 14.592 1.00 86.00 214 ASP A O 1
ATOM 1658 N N . PHE A 1 215 ? -16.332 -3.131 13.384 1.00 85.75 215 PHE A N 1
ATOM 1659 C CA . PHE A 1 215 ? -17.052 -3.024 12.115 1.00 85.75 215 PHE A CA 1
ATOM 1660 C C . PHE A 1 215 ? -17.342 -4.407 11.506 1.00 85.75 215 PHE A C 1
ATOM 1662 O O . PHE A 1 215 ? -16.480 -5.294 11.547 1.00 85.75 215 PHE A O 1
ATOM 1669 N N . PRO A 1 216 ? -18.525 -4.611 10.892 1.00 82.38 216 PRO A N 1
ATOM 1670 C CA . PRO A 1 216 ? -18.875 -5.879 10.259 1.00 82.38 216 PRO A CA 1
ATOM 1671 C C . PRO A 1 216 ? -17.897 -6.231 9.134 1.00 82.38 216 PRO A C 1
ATOM 1673 O O . PRO A 1 216 ? -17.655 -5.428 8.234 1.00 82.38 216 PRO A O 1
ATOM 1676 N N . ALA A 1 217 ? -17.341 -7.444 9.154 1.00 74.00 217 ALA A N 1
ATOM 1677 C CA . ALA A 1 217 ? -16.321 -7.860 8.187 1.00 74.00 217 ALA A CA 1
ATOM 1678 C C . ALA A 1 217 ? -16.812 -7.849 6.725 1.00 74.00 217 ALA A C 1
ATOM 1680 O O . ALA A 1 217 ? -16.011 -7.686 5.806 1.00 74.00 217 ALA A O 1
ATOM 1681 N N . ASP A 1 218 ? -18.115 -8.026 6.509 1.00 74.69 218 ASP A N 1
ATOM 1682 C CA . ASP A 1 218 ? -18.791 -7.989 5.212 1.00 74.69 218 ASP A CA 1
ATOM 1683 C C . ASP A 1 218 ? -19.041 -6.563 4.694 1.00 74.69 218 ASP A C 1
ATOM 1685 O O . ASP A 1 218 ? -19.202 -6.370 3.489 1.00 74.69 218 ASP A O 1
ATOM 1689 N N . ALA A 1 219 ? -19.028 -5.560 5.577 1.00 71.62 219 ALA A N 1
ATOM 1690 C CA . ALA A 1 219 ? -19.203 -4.153 5.222 1.00 71.62 219 ALA A CA 1
ATOM 1691 C C . ALA A 1 219 ? -17.892 -3.461 4.804 1.00 71.62 219 ALA A C 1
ATOM 1693 O O . ALA A 1 219 ? -17.919 -2.340 4.302 1.00 71.62 219 ALA A O 1
ATOM 1694 N N . VAL A 1 220 ? -16.741 -4.117 4.984 1.00 84.75 220 VAL A N 1
ATOM 1695 C CA . VAL A 1 220 ? -15.421 -3.509 4.785 1.00 84.75 220 VAL A CA 1
ATOM 1696 C C . VAL A 1 220 ? -14.876 -3.830 3.389 1.00 84.75 220 VAL A C 1
ATOM 1698 O O . VAL A 1 220 ? -14.612 -4.998 3.089 1.00 84.75 220 VAL A O 1
ATOM 1701 N N . PRO A 1 221 ? -14.644 -2.826 2.521 1.00 91.62 221 PRO A N 1
ATOM 1702 C CA . PRO A 1 221 ? -14.084 -3.046 1.195 1.00 91.62 221 PRO A CA 1
ATOM 1703 C C . PRO A 1 221 ? -12.685 -3.650 1.294 1.00 91.62 221 PRO A C 1
ATOM 1705 O O . PRO A 1 221 ? -11.812 -3.119 1.977 1.00 91.62 221 PRO A O 1
ATOM 1708 N N . ARG A 1 222 ? -12.456 -4.751 0.578 1.00 90.81 222 ARG A N 1
ATOM 1709 C CA . ARG A 1 222 ? -11.161 -5.439 0.536 1.00 90.81 222 ARG A CA 1
ATOM 1710 C C . ARG A 1 222 ? -10.598 -5.434 -0.881 1.00 90.81 222 ARG A C 1
ATOM 1712 O O . ARG A 1 222 ? -11.373 -5.571 -1.833 1.00 90.81 222 ARG A O 1
ATOM 1719 N N . PRO A 1 223 ? -9.265 -5.347 -1.046 1.00 92.00 223 PRO A N 1
ATOM 1720 C CA . PRO A 1 223 ? -8.650 -5.604 -2.336 1.00 92.00 223 PRO A CA 1
ATOM 1721 C C . PRO A 1 223 ? -9.070 -6.986 -2.879 1.00 92.00 223 PRO A C 1
ATOM 1723 O O . PRO A 1 223 ? -9.207 -7.942 -2.098 1.00 92.00 223 PRO A O 1
ATOM 1726 N N . PRO A 1 224 ? -9.297 -7.120 -4.199 1.00 90.81 224 PRO A N 1
ATOM 1727 C CA . PRO A 1 224 ? -9.716 -8.377 -4.809 1.00 90.81 224 PRO A CA 1
ATOM 1728 C C . PRO A 1 224 ? -8.790 -9.541 -4.448 1.00 90.81 224 PRO A C 1
ATOM 1730 O O . PRO A 1 224 ? -7.571 -9.406 -4.474 1.00 90.81 224 PRO A O 1
ATOM 1733 N N . GLY A 1 225 ? -9.355 -10.718 -4.157 1.00 87.56 225 GLY A N 1
ATOM 1734 C CA . GLY A 1 225 ? -8.555 -11.867 -3.706 1.00 87.56 225 GLY A CA 1
ATOM 1735 C C . GLY A 1 225 ? -7.491 -12.323 -4.704 1.00 87.56 225 GLY A C 1
ATOM 1736 O O . GLY A 1 225 ? -6.419 -12.759 -4.301 1.00 87.56 225 GLY A O 1
ATOM 1737 N N . TRP A 1 226 ? -7.744 -12.131 -5.997 1.00 87.38 226 TRP A N 1
ATOM 1738 C CA . TRP A 1 226 ? -6.779 -12.450 -7.043 1.00 87.38 226 TRP A CA 1
ATOM 1739 C C . TRP A 1 226 ? -5.536 -11.551 -7.043 1.00 87.38 226 TRP A C 1
ATOM 1741 O O . TRP A 1 226 ? -4.534 -11.925 -7.640 1.00 87.38 226 TRP A O 1
ATOM 1751 N N . TRP A 1 227 ? -5.550 -10.403 -6.352 1.00 90.69 227 TRP A N 1
ATOM 1752 C CA . TRP A 1 227 ? -4.340 -9.597 -6.147 1.00 90.69 227 TRP A CA 1
ATOM 1753 C C . TRP A 1 227 ? -3.325 -10.274 -5.230 1.00 90.69 227 TRP A C 1
ATOM 1755 O O . TRP A 1 227 ? -2.202 -9.799 -5.137 1.00 90.69 227 TRP A O 1
ATOM 1765 N N . PHE A 1 228 ? -3.694 -11.351 -4.540 1.00 87.88 228 PHE A N 1
ATOM 1766 C CA . PHE A 1 228 ? -2.818 -12.075 -3.616 1.00 87.88 228 PHE A CA 1
ATOM 1767 C C . PHE A 1 228 ? -2.468 -13.476 -4.102 1.00 87.88 228 PHE A C 1
ATOM 1769 O O . PHE A 1 228 ? -1.666 -14.138 -3.452 1.00 87.88 228 PHE A O 1
ATOM 1776 N N . ALA A 1 229 ? -3.089 -13.911 -5.197 1.00 81.38 229 ALA A N 1
ATOM 1777 C CA . ALA A 1 229 ? -2.921 -15.240 -5.750 1.00 81.38 229 ALA A CA 1
ATOM 1778 C C . ALA A 1 229 ? -1.836 -15.251 -6.830 1.00 81.38 229 ALA A C 1
ATOM 1780 O O . ALA A 1 229 ? -1.663 -14.272 -7.563 1.00 81.38 229 ALA A O 1
ATOM 1781 N N . ASP A 1 230 ? -1.176 -16.395 -6.965 1.00 72.62 230 ASP A N 1
ATOM 1782 C CA . ASP A 1 230 ? -0.231 -16.672 -8.045 1.00 72.62 230 ASP A CA 1
ATOM 1783 C C . ASP A 1 230 ? -0.836 -16.477 -9.441 1.00 72.62 230 ASP A C 1
ATOM 1785 O O . ASP A 1 230 ? -0.221 -15.841 -10.302 1.00 72.62 230 ASP A O 1
ATOM 1789 N N . ASP A 1 231 ? -2.045 -16.998 -9.661 1.00 74.50 231 ASP A N 1
ATOM 1790 C CA . ASP A 1 231 ? -2.703 -16.999 -10.964 1.00 74.50 231 ASP A CA 1
ATOM 1791 C C . ASP A 1 231 ? -3.973 -16.122 -10.936 1.00 74.50 231 ASP A C 1
ATOM 1793 O O . ASP A 1 231 ? -4.954 -16.454 -10.259 1.00 74.50 231 ASP A O 1
ATOM 1797 N N . PRO A 1 232 ? -3.993 -14.985 -11.657 1.00 74.38 232 PRO A N 1
ATOM 1798 C CA . PRO A 1 232 ? -5.196 -14.170 -11.763 1.00 74.38 232 PRO A CA 1
ATOM 1799 C C . PRO A 1 232 ? -6.285 -14.860 -12.605 1.00 74.38 232 PRO A C 1
ATOM 1801 O O . PRO A 1 232 ? -5.977 -15.681 -13.473 1.00 74.38 232 PRO A O 1
ATOM 1804 N N . PRO A 1 233 ? -7.568 -14.494 -12.414 1.00 77.00 233 PRO A N 1
ATOM 1805 C CA . PRO A 1 233 ? -8.659 -14.956 -13.256 1.00 77.00 233 PRO A CA 1
ATOM 1806 C C . PRO A 1 233 ? -8.384 -14.700 -14.739 1.00 77.00 233 PRO A C 1
ATOM 1808 O O . PRO A 1 233 ? -7.770 -13.700 -15.120 1.00 77.00 233 PRO A O 1
ATOM 1811 N N . GLN A 1 234 ? -8.919 -15.566 -15.597 1.00 70.06 234 GLN A N 1
ATOM 1812 C CA . GLN A 1 234 ? -8.980 -15.267 -17.025 1.00 70.06 234 GLN A CA 1
ATOM 1813 C C . GLN A 1 234 ? -9.879 -14.043 -17.243 1.00 70.06 234 GLN A C 1
ATOM 1815 O O . GLN A 1 234 ? -10.947 -13.947 -16.639 1.00 70.06 234 GLN A O 1
ATOM 1820 N N . ARG A 1 235 ? -9.480 -13.134 -18.144 1.00 70.00 235 ARG A N 1
ATOM 1821 C CA . ARG A 1 235 ? -10.251 -11.921 -18.487 1.00 70.00 235 ARG A CA 1
ATOM 1822 C C . ARG A 1 235 ? -10.456 -10.957 -17.317 1.00 70.00 235 ARG A C 1
ATOM 1824 O O . ARG A 1 235 ? -11.582 -10.635 -16.943 1.00 70.00 235 ARG A O 1
ATOM 1831 N N . VAL A 1 236 ? -9.364 -10.420 -16.791 1.00 71.06 236 VAL A N 1
ATOM 1832 C CA . VAL A 1 236 ? -9.403 -9.339 -15.796 1.00 71.06 236 VAL A CA 1
ATOM 1833 C C . VAL A 1 236 ? -9.288 -7.995 -16.502 1.00 71.06 236 VAL A C 1
ATOM 1835 O O . VAL A 1 236 ? -8.368 -7.805 -17.284 1.00 71.06 236 VAL A O 1
ATOM 1838 N N . ARG A 1 237 ? -10.198 -7.047 -16.232 1.00 70.38 237 ARG A N 1
ATOM 1839 C CA . ARG A 1 237 ? -10.100 -5.654 -16.734 1.00 70.38 237 ARG A CA 1
ATOM 1840 C C . ARG A 1 237 ? -9.877 -5.555 -18.263 1.00 70.38 237 ARG A C 1
ATOM 1842 O O . ARG A 1 237 ? -9.204 -4.655 -18.743 1.00 70.38 237 ARG A O 1
ATOM 1849 N N . GLY A 1 238 ? -10.436 -6.489 -19.040 1.00 68.38 238 GLY A N 1
ATOM 1850 C CA . GLY A 1 238 ? -10.273 -6.549 -20.504 1.00 68.38 238 GLY A CA 1
ATOM 1851 C C . GLY A 1 238 ? -9.047 -7.333 -20.999 1.00 68.38 238 GLY A C 1
ATOM 1852 O O . GLY A 1 238 ? -8.959 -7.621 -22.192 1.00 68.38 238 GLY A O 1
ATOM 1853 N N . VAL A 1 239 ? -8.167 -7.761 -20.092 1.00 68.69 239 VAL A N 1
ATOM 1854 C CA . VAL A 1 239 ? -6.943 -8.519 -20.373 1.00 68.69 239 VAL A CA 1
ATOM 1855 C C . VAL A 1 239 ? -7.220 -10.017 -20.420 1.00 68.69 239 VAL A C 1
ATOM 1857 O O . VAL A 1 239 ? -7.594 -10.617 -19.413 1.00 68.69 239 VAL A O 1
ATOM 1860 N N . ARG A 1 240 ? -7.040 -10.647 -21.588 1.00 67.31 240 ARG A N 1
ATOM 1861 C CA . ARG A 1 240 ? -7.401 -12.065 -21.802 1.00 67.31 240 ARG A CA 1
ATOM 1862 C C . ARG A 1 240 ? -6.521 -13.041 -21.020 1.00 67.31 240 ARG A C 1
ATOM 1864 O O . ARG A 1 240 ? -7.069 -13.968 -20.430 1.00 67.31 240 ARG A O 1
ATOM 1871 N N . ASP A 1 241 ? -5.212 -12.808 -21.016 1.00 70.62 241 ASP A N 1
ATOM 1872 C CA . ASP A 1 241 ? -4.218 -13.596 -20.281 1.00 70.62 241 ASP A CA 1
ATOM 1873 C C . ASP A 1 241 ? -3.301 -12.641 -19.494 1.00 70.62 241 ASP A C 1
ATOM 1875 O O . ASP A 1 241 ? -2.307 -12.144 -20.031 1.00 70.62 241 ASP A O 1
ATOM 1879 N N . PRO A 1 242 ? -3.678 -12.294 -18.250 1.00 66.44 242 PRO A N 1
ATOM 1880 C CA . PRO A 1 242 ? -2.988 -11.254 -17.499 1.00 66.44 242 PRO A CA 1
ATOM 1881 C C . PRO A 1 242 ? -1.602 -11.655 -17.005 1.00 66.44 242 PRO A C 1
ATOM 1883 O O . PRO A 1 242 ? -0.857 -10.778 -16.563 1.00 66.44 242 PRO A O 1
ATOM 1886 N N . GLY A 1 243 ? -1.236 -12.940 -17.082 1.00 73.38 243 GLY A N 1
ATOM 1887 C CA . GLY A 1 243 ? -0.026 -13.477 -16.466 1.00 73.38 243 GLY A CA 1
ATOM 1888 C C . GLY A 1 243 ? 0.047 -13.203 -14.957 1.00 73.38 243 GLY A C 1
ATOM 1889 O O . GLY A 1 243 ? -0.787 -12.521 -14.373 1.00 73.38 243 GLY A O 1
ATOM 1890 N N . ARG A 1 244 ? 1.078 -13.709 -14.284 1.00 78.50 244 ARG A N 1
ATOM 1891 C CA . ARG A 1 244 ? 1.206 -13.524 -12.829 1.00 78.50 244 ARG A CA 1
ATOM 1892 C C . ARG A 1 244 ? 1.540 -12.077 -12.467 1.00 78.50 244 ARG A C 1
ATOM 1894 O O . ARG A 1 244 ? 2.400 -11.453 -13.104 1.00 78.50 244 ARG A O 1
ATOM 1901 N N . LEU A 1 245 ? 0.910 -11.552 -11.414 1.00 79.25 245 LEU A N 1
ATOM 1902 C CA . LEU A 1 245 ? 1.229 -10.218 -10.894 1.00 79.25 245 LEU A CA 1
ATOM 1903 C C . LEU A 1 245 ? 2.621 -10.206 -10.238 1.00 79.25 245 LEU A C 1
ATOM 1905 O O . LEU A 1 245 ? 3.464 -9.375 -10.592 1.00 79.25 245 LEU A O 1
ATOM 1909 N N . TRP A 1 246 ? 2.895 -11.184 -9.365 1.00 80.69 246 TRP A N 1
ATOM 1910 C CA . TRP A 1 246 ? 4.084 -11.212 -8.493 1.00 80.69 246 TRP A CA 1
ATOM 1911 C C . TRP A 1 246 ? 5.066 -12.354 -8.792 1.00 80.69 246 TRP A C 1
ATOM 1913 O O . TRP A 1 246 ? 6.012 -12.570 -8.039 1.00 80.69 246 TRP A O 1
ATOM 1923 N N . GLY A 1 247 ? 4.874 -13.087 -9.892 1.00 71.69 247 GLY A N 1
ATOM 1924 C CA . GLY A 1 247 ? 5.582 -14.353 -10.118 1.00 71.69 247 GLY A CA 1
ATOM 1925 C C . GLY A 1 247 ? 4.905 -15.517 -9.375 1.00 71.69 247 GLY A C 1
ATOM 1926 O O . GLY A 1 247 ? 3.694 -15.466 -9.209 1.00 71.69 247 GLY A O 1
ATOM 1927 N N . PRO A 1 248 ? 5.630 -16.585 -8.987 1.00 66.31 248 PRO A N 1
ATOM 1928 C CA . PRO A 1 248 ? 5.083 -17.756 -8.284 1.00 66.31 248 PRO A CA 1
ATOM 1929 C C . PRO A 1 248 ? 4.966 -17.509 -6.766 1.00 66.31 248 PRO A C 1
ATOM 1931 O O . PRO A 1 248 ? 5.429 -18.320 -5.961 1.00 66.31 248 PRO A O 1
ATOM 1934 N N . HIS A 1 249 ? 4.528 -16.313 -6.383 1.00 75.69 249 HIS A N 1
ATOM 1935 C CA . HIS A 1 249 ? 4.508 -15.886 -4.994 1.00 75.69 249 HIS A CA 1
ATOM 1936 C C . HIS A 1 249 ? 3.129 -15.374 -4.590 1.00 75.69 249 HIS A C 1
ATOM 1938 O O . HIS A 1 249 ? 2.769 -14.234 -4.897 1.00 75.69 249 HIS A O 1
ATOM 1944 N N . ASP A 1 250 ? 2.435 -16.175 -3.785 1.00 79.25 250 ASP A N 1
ATOM 1945 C CA . ASP A 1 250 ? 1.267 -15.710 -3.057 1.00 79.25 250 ASP A CA 1
ATOM 1946 C C . ASP A 1 250 ? 1.676 -14.603 -2.085 1.00 79.25 250 ASP A C 1
ATOM 1948 O O . ASP A 1 250 ? 2.801 -14.571 -1.566 1.00 79.25 250 ASP A O 1
ATOM 1952 N N . LEU A 1 251 ? 0.753 -13.696 -1.791 1.00 82.38 251 LEU A N 1
ATOM 1953 C CA . LEU A 1 251 ? 0.942 -12.655 -0.787 1.00 82.38 251 LEU A CA 1
ATOM 1954 C C . LEU A 1 251 ? 0.095 -12.968 0.459 1.00 82.38 251 LEU A C 1
ATOM 1956 O O . LEU A 1 251 ? -1.055 -13.387 0.326 1.00 82.38 251 LEU A O 1
ATOM 1960 N N . PRO A 1 252 ? 0.618 -12.765 1.684 1.00 83.19 252 PRO A N 1
ATOM 1961 C CA . PRO A 1 252 ? -0.182 -12.833 2.897 1.00 83.19 252 PRO A CA 1
ATOM 1962 C C . PRO A 1 252 ? -1.351 -11.848 2.820 1.00 83.19 252 PRO A C 1
ATOM 1964 O O . PRO A 1 252 ? -1.174 -10.666 2.517 1.00 83.19 252 PRO A O 1
ATOM 1967 N N . ARG A 1 253 ? -2.546 -12.345 3.132 1.00 85.12 253 ARG A N 1
ATOM 1968 C CA . ARG A 1 253 ? -3.735 -11.519 3.346 1.00 85.12 253 ARG A CA 1
ATOM 1969 C C . ARG A 1 253 ? -3.904 -11.247 4.830 1.00 85.12 253 ARG A C 1
ATOM 1971 O O . ARG A 1 253 ? -3.556 -12.090 5.655 1.00 85.12 253 ARG A O 1
ATOM 1978 N N . GLY A 1 254 ? -4.503 -10.111 5.161 1.00 72.94 254 GLY A N 1
ATOM 1979 C CA . GLY A 1 254 ? -5.049 -9.870 6.487 1.00 72.94 254 GLY A CA 1
ATOM 1980 C C . 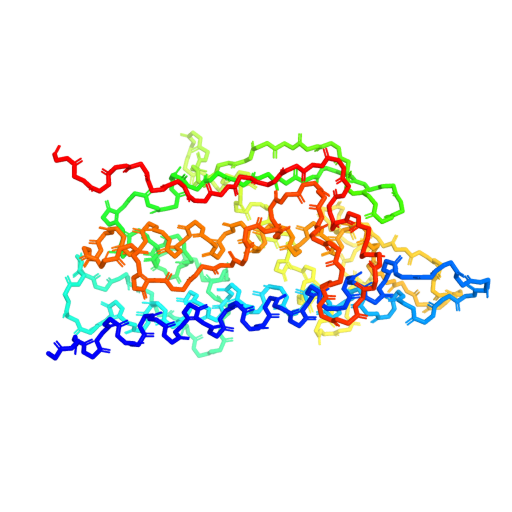GLY A 1 254 ? -6.055 -10.962 6.817 1.00 72.94 254 GLY A C 1
ATOM 1981 O O . GLY A 1 254 ? -7.090 -11.092 6.149 1.00 72.94 254 GLY A O 1
ATOM 1982 N N . LEU A 1 255 ? -5.722 -11.765 7.823 1.00 70.75 255 LEU A N 1
ATOM 1983 C CA . LEU A 1 255 ? -6.602 -12.800 8.327 1.00 70.75 255 LEU A CA 1
ATOM 1984 C C . LEU A 1 255 ? -7.607 -12.153 9.268 1.00 70.75 255 LEU A C 1
ATOM 1986 O O . LEU A 1 255 ? -7.242 -11.533 10.264 1.00 70.75 255 LEU A O 1
ATOM 1990 N N . VAL A 1 256 ? -8.885 -12.365 8.978 1.00 55.66 256 VAL A N 1
ATOM 1991 C CA . VAL A 1 256 ? -9.931 -12.230 9.987 1.00 55.66 256 VAL A CA 1
ATOM 1992 C C . VAL A 1 256 ? -9.825 -13.487 10.851 1.00 55.66 256 VAL A C 1
ATOM 1994 O O . VAL A 1 256 ? -10.590 -14.432 10.673 1.00 55.66 256 VAL A O 1
ATOM 1997 N N . HIS A 1 257 ? -8.810 -13.590 11.713 1.00 46.09 257 HIS A N 1
ATOM 1998 C CA . HIS A 1 257 ? -8.858 -14.610 12.757 1.00 46.09 257 HIS A CA 1
ATOM 1999 C C . HIS A 1 257 ? -10.077 -14.284 13.623 1.00 46.09 257 HIS A C 1
ATOM 2001 O O . HIS A 1 257 ? -10.068 -13.283 14.329 1.00 46.09 257 HIS A O 1
ATOM 2007 N N . GLN A 1 258 ? -11.136 -15.079 13.426 1.00 38.47 258 GLN A N 1
ATOM 2008 C CA . GLN A 1 258 ? -12.410 -15.124 14.146 1.00 38.47 258 GLN A CA 1
ATOM 2009 C C . GLN A 1 258 ? -12.716 -13.878 14.987 1.00 38.47 258 GLN A C 1
ATOM 2011 O O . GLN A 1 258 ? -12.439 -13.811 16.182 1.00 38.47 258 GLN A O 1
ATOM 2016 N N . LEU A 1 259 ? -13.372 -12.911 14.348 1.00 37.59 259 LEU A N 1
ATOM 2017 C CA . LEU A 1 259 ? -14.283 -12.017 15.051 1.00 37.59 259 LEU A CA 1
ATOM 2018 C C . LEU A 1 259 ? -15.425 -12.885 15.623 1.00 37.59 259 LEU A C 1
ATOM 2020 O O . LEU A 1 259 ? -16.355 -13.242 14.903 1.00 37.59 259 LEU A O 1
ATOM 2024 N N . GLY A 1 260 ? -15.297 -13.281 16.893 1.00 30.89 260 GLY A N 1
ATOM 2025 C CA . GLY A 1 260 ? -16.274 -14.054 17.677 1.00 30.89 260 GLY A CA 1
ATOM 2026 C C . GLY A 1 260 ? -15.686 -15.380 18.181 1.00 30.89 260 GLY A C 1
ATOM 2027 O O . GLY A 1 260 ? -15.365 -16.242 17.370 1.00 30.89 260 GLY A O 1
ATOM 2028 N N . ARG A 1 261 ? -15.536 -15.641 19.483 1.00 32.69 261 ARG A N 1
ATOM 2029 C CA . ARG A 1 261 ? -16.156 -15.089 20.701 1.00 32.69 261 ARG A CA 1
ATOM 2030 C C . ARG A 1 261 ? -15.140 -15.024 21.836 1.00 32.69 261 ARG A C 1
ATOM 2032 O O . ARG A 1 261 ? -14.242 -15.893 21.841 1.00 32.69 261 ARG A O 1
#

Sequence (261 aa):
MRGDQEQAFEESCRSAIERLSEAVDLVLIHNEREVRGDQPRRVLNPMIVLLAFSALERQLVDLHHLGRGRQWHGPGTARTPHGRSVFAAEGDDGWRAILAGLTRSRLPEELRVRVFSGWRGRSPQGPRLVTGALGADGSPGDLDEELRRWRTTRNGIAHHCLPQQMAHDDHLVPLSDAATERTTTIQAGAARACLATMVQLVDQITVHVAAAADFPADAVPRPPGWWFADDPPQRVRGVRDPGRLWGPHDLPRGLVHQLGR

Radius of gyration: 18.5 Å; chains: 1; bounding box: 53×39×52 Å